Protein AF-Q4TFQ4-F1 (afdb_monomer_lite)

pLDDT: mean 85.26, std 13.39, range [42.84, 98.06]

Structure (mmCIF, N/CA/C/O backbone):
data_AF-Q4TFQ4-F1
#
_entry.id   AF-Q4TFQ4-F1
#
loop_
_atom_site.group_PDB
_atom_site.id
_atom_site.type_symbol
_atom_site.label_atom_id
_atom_site.label_alt_id
_atom_site.label_comp_id
_atom_site.label_asym_id
_atom_site.label_entity_id
_atom_site.label_seq_id
_atom_site.pdbx_PDB_ins_code
_atom_site.Cartn_x
_atom_site.Cartn_y
_atom_site.Cartn_z
_atom_site.occupancy
_atom_site.B_iso_or_equiv
_atom_site.auth_seq_id
_atom_site.auth_comp_id
_atom_site.auth_asym_id
_atom_site.auth_atom_id
_atom_site.pdbx_PDB_model_num
ATOM 1 N N . THR A 1 1 ? 38.001 -3.177 -52.740 1.00 42.84 1 THR A N 1
ATOM 2 C CA . THR A 1 1 ? 38.555 -3.239 -51.373 1.00 42.84 1 THR A CA 1
ATOM 3 C C . THR A 1 1 ? 37.463 -3.771 -50.465 1.00 42.84 1 THR A C 1
ATOM 5 O O . THR A 1 1 ? 36.527 -3.051 -50.155 1.00 42.84 1 THR A O 1
ATOM 8 N N . GLY A 1 2 ? 37.478 -5.079 -50.190 1.00 48.56 2 GLY A N 1
ATOM 9 C CA . GLY A 1 2 ? 36.421 -5.737 -49.416 1.00 48.56 2 GLY A CA 1
ATOM 10 C C . GLY A 1 2 ? 36.557 -5.408 -47.935 1.00 48.56 2 GLY A C 1
ATOM 11 O O . GLY A 1 2 ? 37.629 -5.604 -47.369 1.00 48.56 2 GLY A O 1
ATOM 12 N N . ALA A 1 3 ? 35.495 -4.886 -47.324 1.00 52.50 3 ALA A N 1
ATOM 13 C CA . ALA A 1 3 ? 35.413 -4.767 -45.877 1.00 52.50 3 ALA A CA 1
ATOM 14 C C . ALA A 1 3 ? 35.424 -6.182 -45.282 1.00 52.50 3 ALA A C 1
ATOM 16 O O . ALA A 1 3 ? 34.602 -7.016 -45.664 1.00 52.50 3 ALA A O 1
ATOM 17 N N . ALA A 1 4 ? 36.381 -6.471 -44.400 1.00 58.38 4 ALA A N 1
ATOM 18 C CA . ALA A 1 4 ? 36.391 -7.717 -43.649 1.00 58.38 4 ALA A CA 1
ATOM 19 C C . ALA A 1 4 ? 35.112 -7.770 -42.802 1.00 58.38 4 ALA A C 1
ATOM 21 O O . ALA A 1 4 ? 34.899 -6.921 -41.938 1.00 58.38 4 ALA A O 1
ATOM 22 N N . GLY A 1 5 ? 34.230 -8.722 -43.106 1.00 61.38 5 GLY A N 1
ATOM 23 C CA . GLY A 1 5 ? 33.028 -8.958 -42.319 1.00 61.38 5 GLY A CA 1
ATOM 24 C C . GLY A 1 5 ? 33.424 -9.509 -40.956 1.00 61.38 5 GLY A C 1
ATOM 25 O O . GLY A 1 5 ? 34.168 -10.483 -40.875 1.00 61.38 5 GLY A O 1
ATOM 26 N N . TYR A 1 6 ? 32.950 -8.880 -39.888 1.00 73.12 6 TYR A N 1
ATOM 27 C CA . TYR A 1 6 ? 33.099 -9.425 -38.546 1.00 73.12 6 TYR A CA 1
ATOM 28 C C . TYR A 1 6 ? 32.304 -10.733 -38.447 1.00 73.12 6 TYR A C 1
ATOM 30 O O . TYR A 1 6 ? 31.122 -10.767 -38.788 1.00 73.12 6 TYR A O 1
ATOM 38 N N . GLN A 1 7 ? 32.952 -11.808 -37.994 1.00 80.06 7 GLN A N 1
ATOM 39 C CA . GLN A 1 7 ? 32.293 -13.080 -37.705 1.00 80.06 7 GLN A CA 1
ATOM 40 C C . GLN A 1 7 ? 31.932 -13.120 -36.218 1.00 80.06 7 GLN A C 1
ATOM 42 O O . GLN A 1 7 ? 32.798 -12.950 -35.362 1.00 80.06 7 GLN A O 1
ATOM 47 N N . GLN A 1 8 ? 30.654 -13.333 -35.909 1.00 74.12 8 GLN A N 1
ATOM 48 C CA . GLN A 1 8 ? 30.187 -13.514 -34.536 1.00 74.12 8 GLN A CA 1
ATOM 49 C C . GLN A 1 8 ? 30.666 -14.874 -34.008 1.00 74.12 8 GLN A C 1
ATOM 51 O O . GLN A 1 8 ? 30.394 -15.905 -34.623 1.00 74.12 8 GLN A O 1
ATOM 56 N N . VAL A 1 9 ? 31.395 -14.869 -32.888 1.00 76.00 9 VAL A N 1
ATOM 57 C CA . VAL A 1 9 ? 31.986 -16.080 -32.280 1.00 76.00 9 VAL A CA 1
ATOM 58 C C . VAL A 1 9 ? 31.233 -16.511 -31.017 1.00 76.00 9 VAL A C 1
ATOM 60 O O . VAL A 1 9 ? 31.126 -17.703 -30.749 1.00 76.00 9 VAL A O 1
ATOM 63 N N . LEU A 1 10 ? 30.673 -15.560 -30.263 1.00 79.50 10 LEU A N 1
ATOM 64 C CA . LEU A 1 10 ? 29.920 -15.811 -29.035 1.00 79.50 10 LEU A CA 1
ATOM 65 C C . LEU A 1 10 ? 28.850 -14.728 -28.849 1.00 79.50 10 LEU A C 1
ATOM 67 O O . LEU A 1 10 ? 29.107 -13.555 -29.117 1.00 79.50 10 LEU A O 1
ATOM 71 N N . GLN A 1 11 ? 27.670 -15.126 -28.377 1.00 80.31 11 GLN A N 1
ATOM 72 C CA . GLN A 1 11 ? 26.651 -14.227 -27.840 1.00 80.31 11 GLN A CA 1
ATOM 73 C C . GLN A 1 11 ? 26.394 -14.626 -26.391 1.00 80.31 11 GLN A C 1
ATOM 75 O O . GLN A 1 11 ? 26.260 -15.813 -26.095 1.00 80.31 11 GLN A O 1
ATOM 80 N N . VAL A 1 12 ? 26.364 -13.635 -25.507 1.00 81.81 12 VAL A N 1
ATOM 81 C CA . VAL A 1 12 ? 26.070 -13.814 -24.088 1.00 81.81 12 VAL A CA 1
ATOM 82 C C . VAL A 1 12 ? 24.862 -12.950 -23.777 1.00 81.81 12 VAL A C 1
ATOM 84 O O . VAL A 1 12 ? 24.931 -11.730 -23.919 1.00 81.81 12 VAL A O 1
ATOM 87 N N . ASP A 1 13 ? 23.776 -13.587 -23.359 1.00 74.25 13 ASP A N 1
ATOM 88 C CA . ASP A 1 13 ? 22.607 -12.885 -22.849 1.00 74.25 13 ASP A CA 1
ATOM 89 C C . ASP A 1 13 ? 22.775 -12.736 -21.333 1.00 74.25 13 ASP A C 1
ATOM 91 O O . ASP A 1 13 ? 23.029 -13.706 -20.615 1.00 74.25 13 ASP A O 1
ATOM 95 N N . LEU A 1 14 ? 22.718 -11.494 -20.857 1.00 70.94 14 LEU A N 1
ATOM 96 C CA . LEU A 1 14 ? 22.935 -11.143 -19.458 1.00 70.94 14 LEU A CA 1
ATOM 97 C C . LEU A 1 14 ? 21.587 -10.785 -18.830 1.00 70.94 14 LEU A C 1
ATOM 99 O O . LEU A 1 14 ? 20.965 -9.798 -19.219 1.00 70.94 14 LEU A O 1
ATOM 103 N N . GLU A 1 15 ? 21.153 -11.563 -17.842 1.00 60.44 15 GLU A N 1
ATOM 104 C CA . GLU A 1 15 ? 19.988 -11.251 -17.010 1.00 60.44 15 GLU A CA 1
ATOM 105 C C . GLU A 1 15 ? 20.456 -10.740 -15.645 1.00 60.44 15 GLU A C 1
ATOM 107 O O . GLU A 1 15 ? 21.363 -11.309 -15.033 1.00 60.44 15 GLU A O 1
ATOM 112 N N . MET A 1 16 ? 19.854 -9.652 -15.158 1.00 62.56 16 MET A N 1
ATOM 113 C CA . MET A 1 16 ? 20.226 -9.057 -13.875 1.00 62.56 16 MET A CA 1
ATOM 114 C C . MET A 1 16 ? 19.136 -9.295 -12.830 1.00 62.56 16 MET A C 1
ATOM 116 O O . MET A 1 16 ? 18.002 -8.857 -12.995 1.00 62.56 16 MET A O 1
ATOM 120 N N . ASN A 1 17 ? 19.505 -9.950 -11.727 1.00 49.25 17 ASN A N 1
ATOM 121 C CA . ASN A 1 17 ? 18.576 -10.369 -10.671 1.00 49.25 17 ASN A CA 1
ATOM 122 C C . ASN A 1 17 ? 18.377 -9.349 -9.535 1.00 49.25 17 ASN A C 1
ATOM 124 O O . ASN A 1 17 ? 17.774 -9.683 -8.518 1.00 49.25 17 ASN A O 1
ATOM 128 N N . ALA A 1 18 ? 18.871 -8.116 -9.664 1.00 47.38 18 ALA A N 1
ATOM 129 C CA . ALA A 1 18 ? 18.688 -7.104 -8.628 1.00 47.38 18 ALA A CA 1
ATOM 130 C C . ALA A 1 18 ? 18.671 -5.690 -9.206 1.00 47.38 18 ALA A C 1
ATOM 132 O O . ALA A 1 18 ? 19.589 -5.277 -9.916 1.00 47.38 18 ALA A O 1
ATOM 133 N N . LEU A 1 19 ? 17.640 -4.932 -8.834 1.00 51.56 19 LEU A N 1
ATOM 134 C CA . LEU A 1 19 ? 17.608 -3.479 -8.941 1.00 51.56 19 LEU A CA 1
ATOM 135 C C . LEU A 1 19 ? 18.599 -2.916 -7.917 1.00 51.56 19 LEU A C 1
ATOM 137 O O . LEU A 1 19 ? 18.236 -2.570 -6.795 1.00 51.56 19 LEU A O 1
ATOM 141 N N . LEU A 1 20 ? 19.883 -2.895 -8.273 1.00 44.75 20 LEU A N 1
ATOM 142 C CA . LEU A 1 20 ? 20.869 -2.151 -7.501 1.00 44.75 20 LEU A CA 1
ATOM 143 C C . LEU A 1 20 ? 20.511 -0.660 -7.557 1.00 44.75 20 LEU A C 1
ATOM 145 O O . LEU A 1 20 ? 19.858 -0.207 -8.498 1.00 44.75 20 LEU A O 1
ATOM 149 N N . GLY A 1 21 ? 20.910 0.080 -6.518 1.00 52.06 21 GLY A N 1
ATOM 150 C CA . GLY A 1 21 ? 20.713 1.526 -6.391 1.00 52.06 21 GLY A CA 1
ATOM 151 C C . GLY A 1 21 ? 21.302 2.340 -7.561 1.00 52.06 21 GLY A C 1
ATOM 152 O O . GLY A 1 21 ? 21.613 1.793 -8.610 1.00 52.06 21 GLY A O 1
ATOM 153 N N . PRO A 1 22 ? 21.498 3.661 -7.422 1.00 51.12 22 PRO A N 1
ATOM 154 C CA . PRO A 1 22 ? 21.666 4.606 -8.541 1.00 51.12 22 PRO A CA 1
ATOM 155 C C . PRO A 1 22 ? 22.952 4.463 -9.396 1.00 51.12 22 PRO A C 1
ATOM 157 O O . PRO A 1 22 ? 23.347 5.415 -10.066 1.00 51.12 22 PRO A O 1
ATOM 160 N N . GLN A 1 23 ? 23.634 3.316 -9.393 1.00 51.78 23 GLN A N 1
ATOM 161 C CA . GLN A 1 23 ? 24.786 3.026 -10.241 1.00 51.78 23 GLN A CA 1
ATOM 162 C C . GLN A 1 23 ? 24.359 2.305 -11.528 1.00 51.78 23 GLN A C 1
ATOM 164 O O . GLN A 1 23 ? 24.192 1.091 -11.588 1.00 51.78 23 GLN A O 1
ATOM 169 N N . TRP A 1 24 ? 24.224 3.107 -12.584 1.00 59.91 24 TRP A N 1
ATOM 170 C CA . TRP A 1 24 ? 23.772 2.753 -13.934 1.00 59.91 24 TRP A CA 1
ATOM 171 C C . TRP A 1 24 ? 24.854 2.089 -14.816 1.00 59.91 24 TRP A C 1
ATOM 173 O O . TRP A 1 24 ? 24.839 2.226 -16.042 1.00 59.91 24 TRP A O 1
ATOM 183 N N . SER A 1 25 ? 25.827 1.397 -14.217 1.00 67.62 25 SER A N 1
ATOM 184 C CA . SER A 1 25 ? 26.882 0.688 -14.953 1.00 67.62 25 SER A CA 1
ATOM 185 C C . SER A 1 25 ? 27.494 -0.448 -14.141 1.00 67.62 25 SER A C 1
ATOM 187 O O . SER A 1 25 ? 27.716 -0.285 -12.943 1.00 67.62 25 SER A O 1
ATOM 189 N N . GLN A 1 26 ? 27.816 -1.558 -14.802 1.00 75.00 26 GLN A N 1
ATOM 190 C CA . GLN A 1 26 ? 28.538 -2.689 -14.219 1.00 75.00 26 GLN A CA 1
ATOM 191 C C . GLN A 1 26 ? 29.817 -2.947 -15.015 1.00 75.00 26 GLN A C 1
ATOM 193 O O . GLN A 1 26 ? 29.794 -2.966 -16.247 1.00 75.00 26 GLN A O 1
ATOM 198 N N . GLU A 1 27 ? 30.935 -3.136 -14.321 1.00 84.44 27 GLU A N 1
ATOM 199 C CA . GLU A 1 27 ? 32.179 -3.578 -14.950 1.00 84.44 27 GLU A CA 1
ATOM 200 C C . GLU A 1 27 ? 32.161 -5.098 -15.072 1.00 84.44 27 GLU A C 1
ATOM 202 O O . GLU A 1 27 ? 32.005 -5.811 -14.082 1.00 84.44 27 GLU A O 1
ATOM 207 N N . VAL A 1 28 ? 32.310 -5.593 -16.299 1.00 85.94 28 VAL A N 1
ATOM 208 C CA . VAL A 1 28 ? 32.423 -7.025 -16.574 1.00 85.94 28 VAL A CA 1
ATOM 209 C C . VAL A 1 28 ? 33.787 -7.296 -17.178 1.00 85.94 28 VAL A C 1
ATOM 211 O O . VAL A 1 28 ? 34.177 -6.667 -18.163 1.00 85.94 28 VAL A O 1
ATOM 214 N N . THR A 1 29 ? 34.511 -8.230 -16.570 1.00 90.50 29 THR A N 1
ATOM 215 C CA . THR A 1 29 ? 35.834 -8.658 -17.021 1.00 90.50 29 THR A CA 1
ATOM 216 C C . THR A 1 29 ? 35.713 -9.950 -17.813 1.00 90.50 29 THR A C 1
ATOM 218 O O . THR A 1 29 ? 35.107 -10.918 -17.357 1.00 90.50 29 THR A O 1
ATOM 221 N N . TRP A 1 30 ? 36.305 -9.959 -19.001 1.00 87.12 30 TRP A N 1
ATOM 222 C CA . TRP A 1 30 ? 36.271 -11.079 -19.931 1.00 87.12 30 TRP A CA 1
ATOM 223 C C . TRP A 1 30 ? 37.663 -11.664 -20.109 1.00 87.12 30 TRP A C 1
ATOM 225 O O . TRP A 1 30 ? 38.648 -10.932 -20.214 1.00 87.12 30 TRP A O 1
ATOM 235 N N . GLN A 1 31 ? 37.730 -12.986 -20.217 1.00 88.88 31 GLN A N 1
ATOM 236 C CA . GLN A 1 31 ? 38.951 -13.719 -20.515 1.00 88.88 31 GLN A CA 1
ATOM 237 C C . GLN A 1 31 ? 38.620 -14.867 -21.464 1.00 88.88 31 GLN A C 1
ATOM 239 O O . GLN A 1 31 ? 37.594 -15.528 -21.307 1.00 88.88 31 GLN A O 1
ATOM 244 N N . LEU A 1 32 ? 39.474 -15.087 -22.462 1.00 85.62 32 LEU A N 1
ATOM 245 C CA . LEU A 1 32 ? 39.270 -16.105 -23.480 1.00 85.62 32 LEU A CA 1
ATOM 246 C C . LEU A 1 32 ? 40.386 -17.147 -23.418 1.00 85.62 32 LEU A C 1
ATOM 248 O O . LEU A 1 32 ? 41.574 -16.817 -23.390 1.00 85.62 32 LEU A O 1
ATOM 252 N N . GLU A 1 33 ? 39.989 -18.415 -23.432 1.00 84.56 33 GLU A N 1
ATOM 253 C CA . GLU A 1 33 ? 40.893 -19.560 -23.448 1.00 84.56 33 GLU A CA 1
ATOM 254 C C . GLU A 1 33 ? 40.622 -20.405 -24.695 1.00 84.56 33 GLU A C 1
ATOM 256 O O . GLU A 1 33 ? 39.482 -20.768 -24.987 1.00 84.56 33 GLU A O 1
ATOM 261 N N . TYR A 1 34 ? 41.682 -20.713 -25.443 1.00 79.94 34 TYR A N 1
ATOM 262 C CA . TYR A 1 34 ? 41.616 -21.569 -26.622 1.00 79.94 34 TYR A CA 1
ATOM 263 C C . TYR A 1 34 ? 42.345 -22.889 -26.345 1.00 79.94 34 TYR A C 1
ATOM 265 O O . TYR A 1 34 ? 43.437 -22.853 -25.779 1.00 79.94 34 TYR A O 1
ATOM 273 N N . PRO A 1 35 ? 41.841 -24.043 -26.828 1.00 78.06 35 PRO A N 1
ATOM 274 C CA . PRO A 1 35 ? 42.423 -25.363 -26.541 1.00 78.06 35 PRO A CA 1
ATOM 275 C C . PRO A 1 35 ? 43.905 -25.532 -26.919 1.00 78.06 35 PRO A C 1
ATOM 277 O O . PRO A 1 35 ? 44.560 -26.464 -26.461 1.00 78.06 35 PRO A O 1
ATOM 280 N N . SER A 1 36 ? 44.430 -24.666 -27.789 1.00 73.94 36 SER A N 1
ATOM 281 C CA . SER A 1 36 ? 45.783 -24.741 -28.346 1.00 73.94 36 SER A CA 1
ATOM 282 C C . SER A 1 36 ? 46.606 -23.454 -28.179 1.00 73.94 36 SER A C 1
ATOM 284 O O . SER A 1 36 ? 47.633 -23.311 -28.841 1.00 73.94 36 SER A O 1
ATOM 286 N N . GLN A 1 37 ? 46.171 -22.497 -27.348 1.00 69.06 37 GLN A N 1
ATOM 287 C CA . GLN A 1 37 ? 46.827 -21.190 -27.185 1.00 69.06 37 GLN A CA 1
ATOM 288 C C . GLN A 1 37 ? 46.844 -20.711 -25.727 1.00 69.06 37 GLN A C 1
ATOM 290 O O . GLN A 1 37 ? 46.035 -21.128 -24.907 1.00 69.06 37 GLN A O 1
ATOM 295 N N . THR A 1 38 ? 47.787 -19.817 -25.413 1.00 73.19 38 THR A N 1
ATOM 296 C CA . THR A 1 38 ? 47.890 -19.147 -24.109 1.00 73.19 38 THR A CA 1
ATOM 297 C C . THR A 1 38 ? 46.685 -18.245 -23.856 1.00 73.19 38 THR A C 1
ATOM 299 O O . THR A 1 38 ? 46.250 -17.538 -24.765 1.00 73.19 38 THR A O 1
ATOM 302 N N . VAL A 1 39 ? 46.199 -18.246 -22.613 1.00 80.00 39 VAL A N 1
ATOM 303 C CA . VAL A 1 39 ? 45.063 -17.441 -22.140 1.00 80.00 39 VAL A CA 1
ATOM 304 C C . VAL A 1 39 ? 45.238 -15.962 -22.504 1.00 80.00 39 VAL A C 1
ATOM 306 O O . VAL A 1 39 ? 46.327 -15.403 -22.341 1.00 80.00 39 VAL A O 1
ATOM 309 N N . THR A 1 40 ? 44.181 -15.327 -23.017 1.00 83.50 40 THR A N 1
ATOM 310 C CA . THR A 1 40 ? 44.223 -13.900 -23.366 1.00 83.50 40 THR A CA 1
ATOM 311 C C . THR A 1 40 ? 44.294 -13.026 -22.109 1.00 83.50 40 THR A C 1
ATOM 313 O O . THR A 1 40 ? 43.820 -13.440 -21.046 1.00 83.50 40 THR A O 1
ATOM 316 N N . PRO A 1 41 ? 44.842 -11.799 -22.199 1.00 86.69 41 PRO A N 1
ATOM 317 C CA . PRO A 1 41 ? 44.716 -10.838 -21.109 1.00 86.69 41 PRO A CA 1
ATOM 318 C C . PRO A 1 41 ? 43.241 -10.559 -20.805 1.00 86.69 41 PRO A C 1
ATOM 320 O O . PRO A 1 41 ? 42.394 -10.607 -21.702 1.00 86.69 41 PRO A O 1
ATOM 323 N N . GLU A 1 42 ? 42.957 -10.270 -19.539 1.00 89.69 42 GLU A N 1
ATOM 324 C CA . GLU A 1 42 ? 41.637 -9.831 -19.103 1.00 89.69 42 GLU A CA 1
ATOM 325 C C . GLU A 1 42 ? 41.281 -8.493 -19.755 1.00 89.69 42 GLU A C 1
ATOM 327 O O . GLU A 1 42 ? 42.083 -7.555 -19.777 1.00 89.69 42 GLU A O 1
ATOM 332 N N . VAL A 1 43 ? 40.069 -8.411 -20.297 1.00 90.12 43 VAL A N 1
ATOM 333 C CA . VAL A 1 43 ? 39.524 -7.188 -20.884 1.00 90.12 43 VAL A CA 1
ATOM 334 C C . VAL A 1 43 ? 38.299 -6.783 -20.087 1.00 90.12 43 VAL A C 1
ATOM 336 O O . VAL A 1 43 ? 37.311 -7.512 -20.044 1.00 90.12 43 VAL A O 1
ATOM 339 N N . THR A 1 44 ? 38.347 -5.605 -19.476 1.00 90.06 44 THR A N 1
ATOM 340 C CA . THR A 1 44 ? 37.203 -5.036 -18.763 1.00 90.06 44 THR A CA 1
ATOM 341 C C . THR A 1 44 ? 36.350 -4.220 -19.723 1.00 90.06 44 THR A C 1
ATOM 343 O O . THR A 1 44 ? 36.843 -3.321 -20.406 1.00 90.06 44 THR A O 1
ATOM 346 N N . THR A 1 45 ? 35.056 -4.514 -19.767 1.00 87.25 45 THR A N 1
ATOM 347 C CA . THR A 1 45 ? 34.065 -3.704 -20.476 1.00 87.25 45 THR A CA 1
ATOM 348 C C . THR A 1 45 ? 33.099 -3.094 -19.482 1.00 87.25 45 THR A C 1
ATOM 350 O O . THR A 1 45 ? 32.593 -3.786 -18.595 1.00 87.25 45 THR A O 1
ATOM 353 N N . LEU A 1 46 ? 32.785 -1.819 -19.679 1.00 82.75 46 LEU A N 1
ATOM 354 C CA . LEU A 1 46 ? 31.734 -1.152 -18.932 1.00 82.75 46 LEU A CA 1
ATOM 355 C C . LEU A 1 46 ? 30.387 -1.425 -19.609 1.00 82.75 46 LEU A C 1
ATOM 357 O O . LEU A 1 46 ? 30.153 -0.993 -20.739 1.00 82.75 46 LEU A O 1
ATOM 361 N N . ILE A 1 47 ? 29.506 -2.147 -18.925 1.00 78.69 47 ILE A N 1
ATOM 362 C CA . ILE A 1 47 ? 28.135 -2.373 -19.372 1.00 78.69 47 ILE A CA 1
ATOM 363 C C . ILE A 1 47 ? 27.272 -1.257 -18.805 1.00 78.69 47 ILE A C 1
ATOM 365 O O . ILE A 1 47 ? 27.069 -1.161 -17.594 1.00 78.69 47 ILE A O 1
ATOM 369 N N . HIS A 1 48 ? 26.762 -0.406 -19.689 1.00 66.06 48 HIS A N 1
ATOM 370 C CA . HIS A 1 48 ? 25.789 0.613 -19.325 1.00 66.06 48 HIS A CA 1
ATOM 371 C C . HIS A 1 48 ? 24.398 -0.001 -19.262 1.00 66.06 48 HIS A C 1
ATOM 373 O O . HIS A 1 48 ? 23.932 -0.618 -20.220 1.00 66.06 48 HIS A O 1
ATOM 379 N N . LEU A 1 49 ? 23.728 0.196 -18.133 1.00 65.94 49 LEU A N 1
ATOM 380 C CA . LEU A 1 49 ? 22.349 -0.229 -17.968 1.00 65.94 49 LEU A CA 1
ATOM 381 C C . LEU A 1 49 ? 21.443 0.869 -18.518 1.00 65.94 49 LEU A C 1
ATOM 383 O O . LEU A 1 49 ? 21.483 2.012 -18.059 1.00 65.94 49 LEU A O 1
ATOM 387 N N . ALA A 1 50 ? 20.625 0.527 -19.509 1.00 57.16 50 ALA A N 1
ATOM 388 C CA . ALA A 1 50 ? 19.566 1.414 -19.955 1.00 57.16 50 ALA A CA 1
ATOM 389 C C . ALA A 1 50 ? 18.443 1.416 -18.913 1.00 57.16 50 ALA A C 1
ATOM 391 O O . ALA A 1 50 ? 18.014 0.365 -18.434 1.00 57.16 50 ALA A O 1
ATOM 392 N N . GLN A 1 51 ? 17.949 2.604 -18.579 1.00 56.12 51 GLN A N 1
ATOM 393 C CA . GLN A 1 51 ? 16.756 2.743 -17.762 1.00 56.12 51 GLN A CA 1
ATOM 394 C C . GLN A 1 51 ? 15.592 2.060 -18.482 1.00 56.12 51 GLN A C 1
ATOM 396 O O . GLN A 1 51 ? 15.292 2.401 -19.631 1.00 56.12 51 GLN A O 1
ATOM 401 N N . GLN A 1 52 ? 14.962 1.074 -17.831 1.00 62.78 52 GLN A N 1
ATOM 402 C CA . GLN A 1 52 ? 13.747 0.481 -18.376 1.00 62.78 52 GLN A CA 1
ATOM 403 C C . GLN A 1 52 ? 12.754 1.613 -18.631 1.00 62.78 52 GLN A C 1
ATOM 405 O O . GLN A 1 52 ? 12.521 2.450 -17.756 1.00 62.78 52 GLN A O 1
ATOM 410 N N . HIS A 1 53 ? 12.203 1.671 -19.843 1.00 69.81 53 HIS A N 1
ATOM 411 C CA . HIS A 1 53 ? 11.091 2.569 -20.118 1.00 69.81 53 HIS A CA 1
ATOM 412 C C . HIS A 1 53 ? 9.900 2.063 -19.308 1.00 69.81 53 HIS A C 1
ATOM 414 O O . HIS A 1 53 ? 9.209 1.136 -19.721 1.00 69.81 53 HIS A O 1
ATOM 420 N N . LEU A 1 54 ? 9.697 2.630 -18.121 1.00 80.50 54 LEU A N 1
ATOM 421 C CA . LEU A 1 54 ? 8.570 2.289 -17.267 1.00 80.50 54 LEU A CA 1
ATOM 422 C C . LEU A 1 54 ? 7.335 3.024 -17.789 1.00 80.50 54 LEU A C 1
ATOM 424 O O . LEU A 1 54 ? 7.345 4.251 -17.925 1.00 80.50 54 LEU A O 1
ATOM 428 N N . GLY A 1 55 ? 6.277 2.267 -18.068 1.00 85.94 55 GLY A N 1
ATOM 429 C CA . GLY A 1 55 ? 4.966 2.793 -18.438 1.00 85.94 55 GLY A CA 1
ATOM 430 C C . GLY A 1 55 ? 4.160 3.265 -17.226 1.00 85.94 55 GLY A C 1
ATOM 431 O O . GLY A 1 55 ? 3.389 4.216 -17.336 1.00 85.94 55 GLY A O 1
ATOM 432 N N . GLY A 1 56 ? 4.353 2.644 -16.059 1.00 91.75 56 GLY A N 1
ATOM 433 C CA . GLY A 1 56 ? 3.662 3.028 -14.829 1.00 91.75 56 GLY A CA 1
ATOM 434 C C . GLY A 1 56 ? 3.977 2.119 -13.644 1.00 91.75 56 GLY A C 1
ATOM 435 O O . GLY A 1 56 ? 4.588 1.063 -13.802 1.00 91.75 56 GLY A O 1
ATOM 436 N N . ILE A 1 57 ? 3.532 2.531 -12.456 1.00 95.25 57 ILE A N 1
ATOM 437 C CA . ILE A 1 57 ? 3.496 1.675 -11.265 1.00 95.25 57 ILE A CA 1
ATOM 438 C C . ILE A 1 57 ? 2.067 1.580 -10.737 1.00 95.25 57 ILE A C 1
ATOM 440 O O . ILE A 1 57 ? 1.276 2.514 -10.883 1.00 95.25 57 ILE A O 1
ATOM 444 N N . VAL A 1 58 ? 1.743 0.455 -10.110 1.00 96.75 58 VAL A N 1
ATOM 445 C CA . VAL A 1 58 ? 0.436 0.196 -9.504 1.00 96.75 58 VAL A CA 1
ATOM 446 C C . VAL A 1 58 ? 0.648 -0.376 -8.108 1.00 96.75 58 VAL A C 1
ATOM 448 O O . VAL A 1 58 ? 1.359 -1.364 -7.941 1.00 96.75 58 VAL A O 1
ATOM 451 N N . ALA A 1 59 ? 0.019 0.243 -7.109 1.00 97.31 59 ALA A N 1
ATOM 452 C CA . ALA A 1 59 ? -0.049 -0.281 -5.750 1.00 97.31 59 ALA A CA 1
ATOM 453 C C . ALA A 1 59 ? -1.357 -1.065 -5.573 1.00 97.31 59 ALA A C 1
ATOM 455 O O . ALA A 1 59 ? -2.444 -0.540 -5.819 1.00 97.31 59 ALA A O 1
ATOM 456 N N . LEU A 1 60 ? -1.240 -2.322 -5.163 1.00 96.69 60 LEU A N 1
ATOM 457 C CA . LEU A 1 60 ? -2.328 -3.281 -5.015 1.00 96.69 60 LEU A CA 1
ATOM 458 C C . LEU A 1 60 ? -2.454 -3.680 -3.548 1.00 96.69 60 LEU A C 1
ATOM 460 O O . LEU A 1 60 ? -1.452 -3.957 -2.898 1.00 96.69 60 LEU A O 1
ATOM 464 N N . ALA A 1 61 ? -3.679 -3.759 -3.046 1.00 96.25 61 ALA A N 1
ATOM 465 C CA . ALA A 1 61 ? -3.988 -4.336 -1.743 1.00 96.25 61 ALA A CA 1
ATOM 466 C C . ALA A 1 61 ? -5.072 -5.398 -1.921 1.00 96.25 61 ALA A C 1
ATOM 468 O O . ALA A 1 61 ? -5.941 -5.242 -2.780 1.00 96.25 61 ALA A O 1
ATOM 469 N N . MET A 1 62 ? -5.013 -6.466 -1.122 1.00 91.00 62 MET A N 1
ATOM 470 C CA . MET A 1 62 ? -6.050 -7.508 -1.144 1.00 91.00 62 MET A CA 1
ATOM 471 C C . MET A 1 62 ? -7.394 -6.960 -0.663 1.00 91.00 62 MET A C 1
ATOM 473 O O . MET A 1 62 ? -8.425 -7.247 -1.264 1.00 91.00 62 MET A O 1
ATOM 477 N N . ASP A 1 63 ? -7.349 -6.109 0.362 1.00 94.75 63 ASP A N 1
ATOM 478 C CA . ASP A 1 63 ? -8.505 -5.431 0.929 1.00 94.75 63 ASP A CA 1
ATOM 479 C C . ASP A 1 63 ? -8.249 -3.923 0.983 1.00 94.75 63 ASP A C 1
ATOM 481 O O . ASP A 1 63 ? -7.163 -3.458 1.331 1.00 94.75 63 ASP A O 1
ATOM 485 N N . THR A 1 64 ? -9.263 -3.129 0.656 1.00 95.69 64 THR A N 1
ATOM 486 C CA . THR A 1 64 ? -9.199 -1.661 0.761 1.00 95.69 64 THR A CA 1
ATOM 487 C C . THR A 1 64 ? -9.994 -1.135 1.948 1.00 95.69 64 THR A C 1
ATOM 489 O O . THR A 1 64 ? -10.220 0.069 2.043 1.00 95.69 64 THR A O 1
ATOM 492 N N . GLU A 1 65 ? -10.439 -2.010 2.846 1.00 96.19 65 GLU A N 1
ATOM 493 C CA . GLU A 1 65 ? -11.150 -1.645 4.067 1.00 96.19 65 GLU A CA 1
ATOM 494 C C . GLU A 1 65 ? -10.432 -2.214 5.284 1.00 96.19 65 GLU A C 1
ATOM 496 O O . GLU A 1 65 ? -10.095 -3.394 5.327 1.00 96.19 65 GLU A O 1
ATOM 501 N N . LEU A 1 66 ? -10.199 -1.367 6.284 1.00 95.56 66 LEU A N 1
ATOM 502 C CA . LEU A 1 66 ? -9.419 -1.721 7.458 1.00 95.56 66 LEU A CA 1
ATOM 503 C C . LEU A 1 66 ? -10.125 -1.219 8.720 1.00 95.56 66 LEU A C 1
ATOM 505 O O . LEU A 1 66 ? -10.388 -0.028 8.882 1.00 95.56 66 LEU A O 1
ATOM 509 N N . LEU A 1 67 ? -10.466 -2.144 9.616 1.00 95.19 67 LEU A N 1
ATOM 510 C CA . LEU A 1 67 ? -11.137 -1.845 10.880 1.00 95.19 67 LEU A CA 1
ATOM 511 C C . LEU A 1 67 ? -10.118 -1.796 12.021 1.00 95.19 67 LEU A C 1
ATOM 513 O O . LEU A 1 67 ? -9.485 -2.799 12.342 1.00 95.19 67 LEU A O 1
ATOM 517 N N . ASN A 1 68 ? -9.997 -0.645 12.681 1.00 95.06 68 ASN A N 1
ATOM 518 C CA . ASN A 1 68 ? -9.101 -0.469 13.817 1.00 95.06 68 ASN A CA 1
ATOM 519 C C . ASN A 1 68 ? -9.697 -1.056 15.105 1.00 95.06 68 ASN A C 1
ATOM 521 O O . ASN A 1 68 ? -10.276 -0.353 15.934 1.00 95.06 68 ASN A O 1
ATOM 525 N N . THR A 1 69 ? -9.537 -2.367 15.286 1.00 93.56 69 THR A N 1
ATOM 526 C CA . THR A 1 69 ? -9.840 -3.060 16.549 1.00 93.56 69 THR A CA 1
ATOM 527 C C . THR A 1 69 ? -8.697 -2.984 17.562 1.00 93.56 69 THR A C 1
ATOM 529 O O . THR A 1 69 ? -8.863 -3.422 18.704 1.00 93.56 69 THR A O 1
ATOM 532 N N . ALA A 1 70 ? -7.536 -2.445 17.179 1.00 94.88 70 ALA A N 1
ATOM 533 C CA . ALA A 1 70 ? -6.342 -2.400 18.018 1.00 94.88 70 ALA A CA 1
ATOM 534 C C . ALA A 1 70 ? -6.546 -1.525 19.263 1.00 94.88 70 ALA A C 1
ATOM 536 O O . ALA A 1 70 ? -6.096 -1.887 20.344 1.00 94.88 70 ALA A O 1
ATOM 537 N N . VAL A 1 71 ? -7.354 -0.467 19.151 1.00 90.56 71 VAL A N 1
ATOM 538 C CA . VAL A 1 71 ? -7.767 0.389 20.280 1.00 90.56 71 VAL A CA 1
ATOM 539 C C . VAL A 1 71 ? -8.431 -0.401 21.422 1.00 90.56 71 VAL A C 1
ATOM 541 O O . VAL A 1 71 ? -8.335 -0.022 22.585 1.00 90.56 71 VAL A O 1
ATOM 544 N N . LEU A 1 72 ? -9.120 -1.502 21.103 1.00 91.19 72 LEU A N 1
ATOM 545 C CA . LEU A 1 72 ? -9.863 -2.315 22.075 1.00 91.19 72 LEU A CA 1
ATOM 546 C C . LEU A 1 72 ? -9.111 -3.578 22.487 1.00 91.19 72 LEU A C 1
ATOM 548 O O . LEU A 1 72 ? -9.270 -4.065 23.602 1.00 91.19 72 LEU A O 1
ATOM 552 N N . THR A 1 73 ? -8.338 -4.140 21.561 1.00 91.94 73 THR A N 1
ATOM 553 C CA . THR A 1 73 ? -7.707 -5.458 21.711 1.00 91.94 73 THR A CA 1
ATOM 554 C C . THR A 1 73 ? -6.212 -5.381 22.007 1.00 91.94 73 THR A C 1
ATOM 556 O O . THR A 1 73 ? -5.625 -6.384 22.406 1.00 91.94 73 THR A O 1
ATOM 559 N N . GLY A 1 74 ? -5.581 -4.226 21.776 1.00 94.06 74 GLY A N 1
ATOM 560 C CA . GLY A 1 74 ? -4.129 -4.050 21.816 1.00 94.06 74 GLY A CA 1
ATOM 561 C C . GLY A 1 74 ? -3.373 -4.781 20.700 1.00 94.06 74 GLY A C 1
ATOM 562 O O . GLY A 1 74 ? -2.153 -4.884 20.769 1.00 94.06 74 GLY A O 1
ATOM 563 N N . ARG A 1 75 ? -4.070 -5.335 19.696 1.00 96.56 75 ARG A N 1
ATOM 564 C CA . ARG A 1 75 ? -3.469 -6.078 18.578 1.00 96.56 75 ARG A CA 1
ATOM 565 C C . ARG A 1 75 ? -3.617 -5.298 17.281 1.00 96.56 75 ARG A C 1
ATOM 567 O O . ARG A 1 75 ? -4.736 -4.934 16.925 1.00 96.56 75 ARG A O 1
ATOM 574 N N . SER A 1 76 ? -2.509 -5.083 16.578 1.00 96.50 76 SER A N 1
ATOM 575 C CA . SER A 1 76 ? -2.513 -4.410 15.282 1.00 96.50 76 SER A CA 1
ATOM 576 C C . SER A 1 76 ? -3.278 -5.209 14.226 1.00 96.50 76 SER A C 1
ATOM 578 O O . SER A 1 76 ? -3.337 -6.440 14.260 1.00 96.50 76 SER A O 1
ATOM 580 N N . VAL A 1 77 ? -3.869 -4.483 13.280 1.00 96.62 77 VAL A N 1
ATOM 581 C CA . VAL A 1 77 ? -4.542 -5.040 12.103 1.00 96.62 77 VAL A CA 1
ATOM 582 C C . VAL A 1 77 ? -3.779 -4.566 10.879 1.00 96.62 77 VAL A C 1
ATOM 584 O O . VAL A 1 77 ? -3.553 -3.365 10.735 1.00 96.62 77 VAL A O 1
ATOM 587 N N . ALA A 1 78 ? -3.376 -5.497 10.017 1.00 96.62 78 ALA A N 1
ATOM 588 C CA . ALA A 1 78 ? -2.563 -5.215 8.841 1.00 96.62 78 ALA A CA 1
ATOM 589 C C . ALA A 1 78 ? -3.155 -5.858 7.583 1.00 96.62 78 ALA A C 1
ATOM 591 O O . ALA A 1 78 ? -3.733 -6.942 7.649 1.00 96.62 78 ALA A O 1
ATOM 592 N N . VAL A 1 79 ? -2.975 -5.191 6.445 1.00 96.88 79 VAL A N 1
ATOM 593 C CA . VAL A 1 79 ? -3.369 -5.660 5.116 1.00 96.88 79 VAL A CA 1
ATOM 594 C C . VAL A 1 79 ? -2.137 -5.659 4.207 1.00 96.88 79 VAL A C 1
ATOM 596 O O . VAL A 1 79 ? -1.475 -4.622 4.109 1.00 96.88 79 VAL A O 1
ATOM 599 N N . PRO A 1 80 ? -1.816 -6.779 3.534 1.00 97.00 80 PRO A N 1
ATOM 600 C CA . PRO A 1 80 ? -0.695 -6.844 2.605 1.00 97.00 80 PRO A CA 1
ATOM 601 C C . PRO A 1 80 ? -0.871 -5.908 1.408 1.00 97.00 80 PRO A C 1
ATOM 603 O O . PRO A 1 80 ? -1.963 -5.798 0.841 1.00 97.00 80 PRO A O 1
ATOM 606 N N . VAL A 1 81 ? 0.231 -5.289 0.996 1.00 97.00 81 VAL A N 1
ATOM 607 C CA . VAL A 1 81 ? 0.326 -4.419 -0.175 1.00 97.00 81 VAL A CA 1
ATOM 608 C C . VAL A 1 81 ? 1.425 -4.928 -1.096 1.00 97.00 81 VAL A C 1
ATOM 610 O O . VAL A 1 81 ? 2.451 -5.435 -0.655 1.00 97.00 81 VAL A O 1
ATOM 613 N N . LYS A 1 82 ? 1.194 -4.797 -2.399 1.00 96.94 82 LYS A N 1
ATOM 614 C CA . LYS A 1 82 ? 2.159 -5.134 -3.435 1.00 96.94 82 LYS A CA 1
ATOM 615 C C . LYS A 1 82 ? 2.283 -3.990 -4.427 1.00 96.94 82 LYS A C 1
ATOM 617 O O . LYS A 1 82 ? 1.271 -3.506 -4.931 1.00 96.94 82 LYS A O 1
ATOM 622 N N . VAL A 1 83 ? 3.505 -3.576 -4.734 1.00 96.38 83 VAL A N 1
ATOM 623 C CA . VAL A 1 83 ? 3.775 -2.547 -5.743 1.00 96.38 83 VAL A CA 1
ATOM 624 C C . VAL A 1 83 ? 4.399 -3.209 -6.957 1.00 96.38 83 VAL A C 1
ATOM 626 O O . VAL A 1 83 ? 5.440 -3.855 -6.861 1.00 96.38 83 VAL A O 1
ATOM 629 N N . VAL A 1 84 ? 3.760 -3.045 -8.110 1.00 95.69 84 VAL A N 1
ATOM 630 C CA . VAL A 1 84 ? 4.246 -3.590 -9.379 1.00 95.69 84 VAL A CA 1
ATOM 631 C C . VAL A 1 84 ? 4.549 -2.473 -10.362 1.00 95.69 84 VAL A C 1
ATOM 633 O O . VAL A 1 84 ? 3.813 -1.488 -10.448 1.00 95.69 84 VAL A O 1
ATOM 636 N N . ALA A 1 85 ? 5.632 -2.635 -11.111 1.00 91.88 85 ALA A N 1
ATOM 637 C CA . ALA A 1 85 ? 5.996 -1.775 -12.222 1.00 91.88 85 ALA A CA 1
ATOM 638 C C . ALA A 1 85 ? 5.630 -2.456 -13.541 1.00 91.88 85 ALA A C 1
ATOM 640 O O . ALA A 1 85 ? 5.819 -3.662 -13.695 1.00 91.88 85 ALA A O 1
ATOM 641 N N . VAL A 1 86 ? 5.108 -1.674 -14.483 1.00 91.12 86 VAL A N 1
ATOM 642 C CA . VAL A 1 86 ? 4.796 -2.118 -15.842 1.00 91.12 86 VAL A CA 1
ATOM 643 C C . VAL A 1 86 ? 5.739 -1.402 -16.796 1.00 91.12 86 VAL A C 1
ATOM 645 O O . VAL A 1 86 ? 5.729 -0.170 -16.870 1.00 91.12 86 VAL A O 1
ATOM 648 N N . ALA A 1 87 ? 6.566 -2.158 -17.507 1.00 85.75 87 ALA A N 1
ATOM 649 C CA . ALA A 1 87 ? 7.458 -1.643 -18.537 1.00 85.75 87 ALA A CA 1
ATOM 650 C C . ALA A 1 87 ? 6.708 -1.395 -19.860 1.00 85.75 87 ALA A C 1
ATOM 652 O O . ALA A 1 87 ? 5.593 -1.873 -20.072 1.00 85.75 87 ALA A O 1
ATOM 653 N N . ALA A 1 88 ? 7.299 -0.603 -20.756 1.00 83.12 88 ALA A N 1
ATOM 654 C CA . ALA A 1 88 ? 6.696 -0.219 -22.034 1.00 83.12 88 ALA A CA 1
ATOM 655 C C . ALA A 1 88 ? 6.501 -1.399 -23.004 1.00 83.12 88 ALA A C 1
ATOM 657 O O . ALA A 1 88 ? 5.658 -1.327 -23.895 1.00 83.12 88 ALA A O 1
ATOM 658 N N . ASP A 1 89 ? 7.255 -2.481 -22.820 1.00 79.06 89 ASP A N 1
ATOM 659 C CA . ASP A 1 89 ? 7.107 -3.759 -23.525 1.00 79.06 89 ASP A CA 1
ATOM 660 C C . ASP A 1 89 ? 6.020 -4.667 -22.912 1.00 79.06 89 ASP A C 1
ATOM 662 O O . ASP A 1 89 ? 5.738 -5.742 -23.439 1.00 79.06 89 ASP A O 1
ATOM 666 N N . GLY A 1 90 ? 5.385 -4.230 -21.820 1.00 83.00 90 GLY A N 1
ATOM 667 C CA . GLY A 1 90 ? 4.352 -4.968 -21.102 1.00 83.00 90 GLY A CA 1
ATOM 668 C C . GLY A 1 90 ? 4.881 -5.920 -20.028 1.00 83.00 90 GLY A C 1
ATOM 669 O O . GLY A 1 90 ? 4.069 -6.592 -19.388 1.00 83.00 90 GLY A O 1
ATOM 670 N N . ALA A 1 91 ? 6.196 -5.984 -19.791 1.00 85.25 91 ALA A N 1
ATOM 671 C CA . ALA A 1 91 ? 6.744 -6.774 -18.694 1.00 85.25 91 ALA A CA 1
ATOM 672 C C . ALA A 1 91 ? 6.292 -6.209 -17.335 1.00 85.25 91 ALA A C 1
ATOM 674 O O . ALA A 1 91 ? 6.230 -4.993 -17.135 1.00 85.25 91 ALA A O 1
ATOM 675 N N . VAL A 1 92 ? 5.976 -7.102 -16.393 1.00 89.06 92 VAL A N 1
ATOM 676 C CA . VAL A 1 92 ? 5.531 -6.742 -15.040 1.00 89.06 92 VAL A CA 1
ATOM 677 C C . VAL A 1 92 ? 6.557 -7.229 -14.028 1.00 89.06 92 VAL A C 1
ATOM 679 O O . VAL A 1 92 ? 6.875 -8.416 -13.995 1.00 89.06 92 VAL A O 1
ATOM 682 N N . ALA A 1 93 ? 7.040 -6.320 -13.184 1.00 89.00 93 ALA A N 1
ATOM 683 C CA . ALA A 1 93 ? 8.016 -6.610 -12.139 1.00 89.00 93 ALA A CA 1
ATOM 684 C C . ALA A 1 93 ? 7.493 -6.199 -10.759 1.00 89.00 93 ALA A C 1
ATOM 686 O O . ALA A 1 93 ? 6.810 -5.184 -10.614 1.00 89.00 93 ALA A O 1
ATOM 687 N N . ASP A 1 94 ? 7.827 -6.987 -9.739 1.00 90.50 94 ASP A N 1
ATOM 688 C CA . ASP A 1 94 ? 7.593 -6.639 -8.338 1.00 90.50 94 ASP A CA 1
ATOM 689 C C . ASP A 1 94 ? 8.672 -5.661 -7.871 1.00 90.50 94 ASP A C 1
ATOM 691 O O . ASP A 1 94 ? 9.863 -5.958 -7.957 1.00 90.50 94 ASP A O 1
ATOM 695 N N . VAL A 1 95 ? 8.251 -4.489 -7.403 1.00 92.81 95 VAL A N 1
ATOM 696 C CA . VAL A 1 95 ? 9.144 -3.416 -6.945 1.00 92.81 95 VAL A CA 1
ATOM 697 C C . VAL A 1 95 ? 8.850 -3.008 -5.503 1.00 92.81 95 V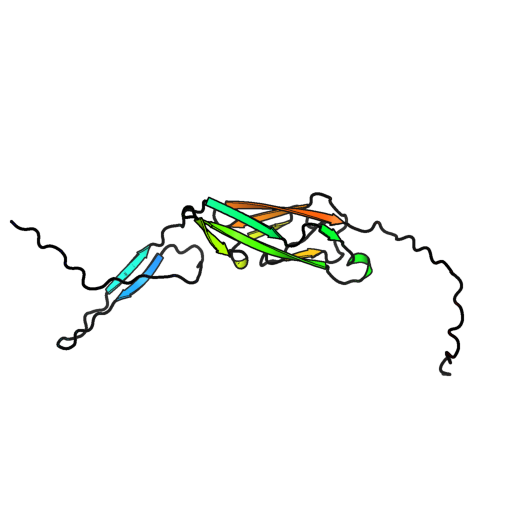AL A C 1
ATOM 699 O O . VAL A 1 95 ? 9.308 -1.958 -5.066 1.00 92.81 95 VAL A O 1
ATOM 702 N N . THR A 1 96 ? 8.096 -3.823 -4.758 1.00 93.06 96 THR A N 1
ATOM 703 C CA . THR A 1 96 ? 7.588 -3.491 -3.415 1.00 93.06 96 THR A CA 1
ATOM 704 C C . THR A 1 96 ? 8.701 -3.053 -2.461 1.00 93.06 96 THR A C 1
ATOM 706 O O . THR A 1 96 ? 8.646 -1.946 -1.938 1.00 93.06 96 THR A O 1
ATOM 709 N N . GLU A 1 97 ? 9.762 -3.854 -2.322 1.00 90.56 97 GLU A N 1
ATOM 710 C CA . GLU A 1 97 ? 10.885 -3.554 -1.415 1.00 90.56 97 GLU A CA 1
ATOM 711 C C . GLU A 1 97 ? 11.794 -2.413 -1.906 1.00 90.56 97 GLU A C 1
ATOM 713 O O . GLU A 1 97 ? 12.613 -1.899 -1.150 1.00 90.56 97 GLU A O 1
ATOM 718 N N . SER A 1 98 ? 11.682 -2.032 -3.182 1.00 87.88 98 SER A N 1
ATOM 719 C CA . SER A 1 98 ? 12.462 -0.946 -3.793 1.00 87.88 98 SER A CA 1
ATOM 720 C C . SER A 1 98 ? 11.682 0.367 -3.896 1.00 87.88 98 SER A C 1
ATOM 722 O O . SER A 1 98 ? 12.236 1.373 -4.342 1.00 87.88 98 SER A O 1
ATOM 724 N N . ALA A 1 99 ? 10.394 0.362 -3.550 1.00 92.62 99 ALA A N 1
ATOM 725 C CA . ALA A 1 99 ? 9.542 1.538 -3.578 1.00 92.62 99 ALA A CA 1
ATOM 726 C C . ALA A 1 99 ? 9.634 2.304 -2.254 1.00 92.62 99 ALA A C 1
ATOM 728 O O . ALA A 1 99 ? 9.781 1.727 -1.182 1.00 92.62 99 ALA A O 1
ATOM 729 N N . GLU A 1 100 ? 9.483 3.621 -2.326 1.00 96.00 100 GLU A N 1
ATOM 730 C CA . GLU A 1 100 ? 9.231 4.449 -1.153 1.00 96.00 100 GLU A CA 1
ATOM 731 C C . GLU A 1 100 ? 7.720 4.601 -0.965 1.00 96.00 100 GLU A C 1
ATOM 733 O O . GLU A 1 100 ? 6.995 4.881 -1.921 1.00 96.00 100 GLU A O 1
ATOM 738 N N . CYS A 1 101 ? 7.229 4.459 0.263 1.00 97.25 101 CYS A N 1
ATOM 739 C CA . CYS A 1 101 ? 5.814 4.615 0.580 1.00 97.25 101 CYS A CA 1
ATOM 740 C C . CYS A 1 101 ? 5.598 5.549 1.764 1.00 97.25 101 CYS A C 1
ATOM 742 O O . CYS A 1 101 ? 6.389 5.590 2.705 1.00 97.25 101 CYS A O 1
ATOM 744 N N . ARG A 1 102 ? 4.511 6.325 1.714 1.00 97.62 102 ARG A N 1
ATOM 745 C CA . ARG A 1 102 ? 4.128 7.262 2.777 1.00 97.62 102 ARG A CA 1
ATOM 746 C C . ARG A 1 102 ? 2.618 7.354 2.907 1.00 97.62 102 ARG A C 1
ATOM 748 O O . ARG A 1 102 ? 1.912 7.493 1.906 1.00 97.62 102 ARG A O 1
ATOM 755 N N . ALA A 1 103 ? 2.122 7.354 4.139 1.00 97.19 103 ALA A N 1
ATOM 756 C CA . ALA A 1 103 ? 0.736 7.703 4.411 1.00 97.19 103 ALA A CA 1
ATOM 757 C C . ALA A 1 103 ? 0.544 9.220 4.359 1.00 97.19 103 ALA A C 1
ATOM 759 O O . ALA A 1 103 ? 1.372 9.977 4.859 1.00 97.19 103 ALA A O 1
ATOM 760 N N . THR A 1 104 ? -0.560 9.687 3.773 1.00 96.56 104 THR A N 1
ATOM 761 C CA . THR A 1 104 ? -0.879 11.124 3.805 1.00 96.56 104 THR A CA 1
ATOM 762 C C . THR A 1 104 ? -1.307 11.595 5.194 1.00 96.56 104 THR A C 1
ATOM 764 O O . THR A 1 104 ? -1.223 12.783 5.486 1.00 96.56 104 THR A O 1
ATOM 767 N N . ASP A 1 105 ? -1.812 10.681 6.025 1.00 96.50 105 ASP A N 1
ATOM 768 C CA . ASP A 1 105 ? -2.277 10.963 7.381 1.00 96.50 105 ASP A CA 1
ATOM 769 C C . ASP A 1 105 ? -2.012 9.763 8.303 1.00 96.50 105 ASP A C 1
ATOM 771 O O . ASP A 1 105 ? -2.810 8.826 8.381 1.00 96.50 105 ASP A O 1
ATOM 775 N N . GLU A 1 106 ? -0.890 9.808 9.020 1.00 96.25 106 GLU A N 1
ATOM 776 C CA . GLU A 1 106 ? -0.480 8.757 9.965 1.00 96.25 106 GLU A CA 1
ATOM 777 C C . GLU A 1 106 ? -1.397 8.644 11.192 1.00 96.25 106 GLU A C 1
ATOM 779 O O . GLU A 1 106 ? -1.351 7.648 11.909 1.00 96.25 106 GLU A O 1
ATOM 784 N N . HIS A 1 107 ? -2.283 9.622 11.424 1.00 95.06 107 HIS A N 1
ATOM 785 C CA . HIS A 1 107 ? -3.302 9.532 12.474 1.00 95.06 107 HIS A CA 1
ATOM 786 C C . HIS A 1 107 ? -4.504 8.669 12.068 1.00 95.06 107 HIS A C 1
ATOM 788 O O . HIS A 1 107 ? -5.427 8.525 12.874 1.00 95.06 107 HIS A O 1
ATOM 794 N N . VAL A 1 108 ? -4.518 8.167 10.827 1.00 96.81 108 VAL A N 1
ATOM 795 C CA . VAL A 1 108 ? -5.572 7.330 10.241 1.00 96.81 108 VAL A CA 1
ATOM 796 C C . VAL A 1 108 ? -5.034 5.961 9.838 1.00 96.81 108 VAL A C 1
ATOM 798 O O . VAL A 1 108 ? -5.696 4.962 10.094 1.00 96.81 108 VAL A O 1
ATOM 801 N N . ILE A 1 109 ? -3.882 5.903 9.167 1.00 97.31 109 ILE A N 1
ATOM 802 C CA . ILE A 1 109 ? -3.286 4.654 8.680 1.00 97.31 109 ILE A CA 1
ATOM 803 C C . ILE A 1 109 ? -1.774 4.787 8.585 1.00 97.31 109 ILE A C 1
ATOM 805 O O . ILE A 1 109 ? -1.264 5.859 8.259 1.00 97.31 109 ILE A O 1
ATOM 809 N N . LYS A 1 110 ? -1.065 3.683 8.802 1.00 97.62 110 LYS A N 1
ATOM 810 C CA . LYS A 1 110 ? 0.385 3.595 8.646 1.00 97.62 110 LYS A CA 1
ATOM 811 C C . LYS A 1 110 ? 0.748 2.602 7.553 1.00 97.62 110 LYS A C 1
ATOM 813 O O . LYS A 1 110 ? -0.045 1.736 7.180 1.00 97.62 110 LYS A O 1
ATOM 818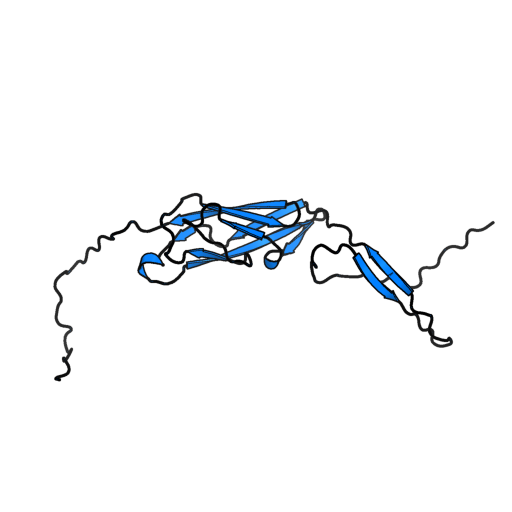 N N . VAL A 1 111 ? 1.961 2.736 7.040 1.00 97.50 111 VAL A N 1
ATOM 819 C CA . VAL A 1 111 ? 2.552 1.815 6.069 1.00 97.50 111 VAL A CA 1
ATOM 820 C C . VAL A 1 111 ? 3.880 1.312 6.621 1.00 97.50 111 VAL A C 1
ATOM 822 O O . VAL A 1 111 ? 4.589 2.050 7.300 1.00 97.50 111 VAL A O 1
ATOM 825 N N . SER A 1 112 ? 4.180 0.038 6.391 1.00 97.19 112 SER A N 1
ATOM 826 C CA . SER A 1 112 ? 5.458 -0.578 6.744 1.00 97.19 112 SER A CA 1
ATOM 827 C C . SER A 1 112 ? 6.624 0.110 6.032 1.00 97.19 112 SER A C 1
ATOM 829 O O . SER A 1 112 ? 6.482 0.505 4.877 1.00 97.19 112 SER A O 1
ATOM 831 N N . GLU A 1 113 ? 7.808 0.134 6.644 1.00 94.94 113 GLU A N 1
ATOM 832 C CA . GLU A 1 113 ? 9.020 0.687 6.012 1.00 94.94 113 GLU A CA 1
ATOM 833 C C . GLU A 1 113 ? 9.381 0.007 4.680 1.00 94.94 113 GLU A C 1
ATOM 835 O O . GLU A 1 113 ? 9.942 0.647 3.799 1.00 94.94 113 GLU A O 1
ATOM 840 N N . ARG A 1 114 ? 9.033 -1.278 4.517 1.00 95.12 114 ARG A N 1
ATOM 841 C CA . ARG A 1 114 ? 9.262 -2.064 3.290 1.00 95.12 114 ARG A CA 1
ATOM 842 C C . ARG A 1 114 ? 8.102 -2.023 2.295 1.00 95.12 114 ARG A C 1
ATOM 844 O O . ARG A 1 114 ? 8.137 -2.727 1.292 1.00 95.12 114 ARG A O 1
ATOM 851 N N . CYS A 1 115 ? 7.069 -1.231 2.583 1.00 96.81 115 CYS A N 1
ATOM 852 C CA . CYS A 1 115 ? 5.890 -1.061 1.731 1.00 96.81 115 CYS A CA 1
ATOM 853 C C . CYS A 1 115 ? 5.092 -2.344 1.419 1.00 96.81 115 CYS A C 1
ATOM 855 O O . CYS A 1 115 ? 4.272 -2.339 0.501 1.00 96.81 115 CYS A O 1
ATOM 857 N N . ASP A 1 116 ? 5.295 -3.415 2.190 1.00 96.19 116 ASP A N 1
ATOM 858 C CA . ASP A 1 116 ? 4.692 -4.738 2.017 1.00 96.19 116 ASP A CA 1
ATOM 859 C C . ASP A 1 116 ? 3.364 -4.910 2.769 1.00 96.19 116 ASP A C 1
ATOM 861 O O . ASP A 1 116 ? 2.587 -5.818 2.465 1.00 96.19 116 ASP A O 1
ATOM 865 N N . PHE A 1 117 ? 3.044 -4.027 3.718 1.00 97.12 117 PHE A N 1
ATOM 866 C CA . PHE A 1 117 ? 1.722 -3.971 4.338 1.00 97.12 117 PHE A CA 1
ATOM 867 C C . PHE A 1 117 ? 1.363 -2.580 4.865 1.00 97.12 117 PHE A C 1
ATOM 869 O O . PHE A 1 117 ? 2.199 -1.730 5.172 1.00 97.12 117 PHE A O 1
ATOM 876 N N . VAL A 1 118 ? 0.064 -2.355 5.013 1.00 97.38 118 VAL A N 1
ATOM 877 C CA . VAL A 1 118 ? -0.505 -1.177 5.674 1.00 97.38 118 VAL A CA 1
ATOM 878 C C . VAL A 1 118 ? -1.202 -1.624 6.937 1.00 97.38 118 VAL A C 1
ATOM 880 O O . VAL A 1 118 ? -1.722 -2.736 6.991 1.00 97.38 118 VAL A O 1
ATOM 883 N N . TYR A 1 119 ? -1.195 -0.799 7.972 1.00 97.31 119 TYR A N 1
ATOM 884 C CA . TYR A 1 119 ? -1.679 -1.236 9.271 1.00 97.31 119 TYR A CA 1
ATOM 885 C C . TYR A 1 119 ? -2.230 -0.100 10.122 1.00 97.31 119 TYR A C 1
ATOM 887 O O . TYR A 1 119 ? -2.003 1.084 9.866 1.00 97.31 119 TYR A O 1
ATOM 895 N N . VAL A 1 120 ? -2.955 -0.515 11.156 1.00 97.31 120 VAL A N 1
ATOM 896 C CA . VAL A 1 120 ? -3.328 0.299 12.311 1.00 97.31 120 VAL A CA 1
ATOM 897 C C . VAL A 1 120 ? -2.900 -0.432 13.575 1.00 97.31 120 VAL A C 1
ATOM 899 O O . VAL A 1 120 ? -3.028 -1.658 13.669 1.00 97.31 120 VAL A O 1
ATOM 902 N N . ASP A 1 121 ? -2.370 0.302 14.544 1.00 96.12 121 ASP A N 1
ATOM 903 C CA . ASP A 1 121 ? -1.849 -0.254 15.799 1.00 96.12 121 ASP A CA 1
ATOM 904 C C . ASP A 1 121 ? -2.596 0.240 17.046 1.00 96.12 121 ASP A C 1
ATOM 906 O O . ASP A 1 121 ? -2.295 -0.182 18.162 1.00 96.12 121 ASP A O 1
ATOM 910 N N . GLY A 1 122 ? -3.618 1.076 16.860 1.00 93.38 122 GLY A N 1
ATOM 911 C CA . GLY A 1 122 ? -4.456 1.610 17.930 1.00 93.38 122 GLY A CA 1
ATOM 912 C C . GLY A 1 122 ? -3.993 2.973 18.434 1.00 93.38 122 GLY A C 1
ATOM 913 O O . GLY A 1 122 ? -4.663 3.554 19.286 1.00 93.38 122 GLY A O 1
ATOM 914 N N . SER A 1 123 ? -2.890 3.506 17.903 1.00 94.19 123 SER A N 1
ATOM 915 C CA . SER A 1 123 ? -2.485 4.898 18.133 1.00 94.19 123 SER A CA 1
ATOM 916 C C . SER A 1 123 ? -3.207 5.899 17.219 1.00 94.19 123 SER A C 1
ATOM 918 O O . SER A 1 123 ? -3.136 7.108 17.445 1.00 94.19 123 SER A O 1
ATOM 920 N N . GLU A 1 124 ? -3.927 5.418 16.203 1.00 94.38 124 GLU A N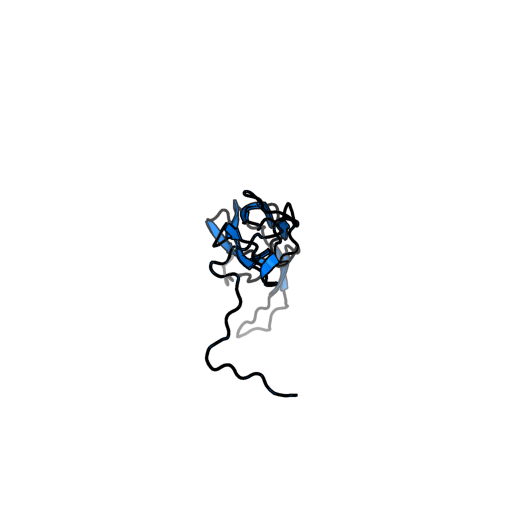 1
ATOM 921 C CA . GLU A 1 124 ? -4.702 6.249 15.283 1.00 94.38 124 GLU A CA 1
ATOM 922 C C . GLU A 1 124 ? -5.886 6.907 16.007 1.00 94.38 124 GLU A C 1
ATOM 924 O O . GLU A 1 124 ? -6.624 6.275 16.762 1.00 94.38 124 GLU A O 1
ATOM 929 N N . THR A 1 125 ? -6.104 8.199 15.759 1.00 90.25 125 THR A N 1
ATOM 930 C CA . THR A 1 125 ? -7.096 9.002 16.506 1.00 90.25 125 THR A CA 1
ATOM 931 C C . THR A 1 125 ? -8.460 9.065 15.826 1.00 90.25 125 THR A C 1
ATOM 933 O O . THR A 1 125 ? -9.447 9.469 16.444 1.00 90.25 125 THR A O 1
ATOM 936 N N . ARG A 1 126 ? -8.532 8.706 14.539 1.00 92.75 126 ARG A N 1
ATOM 937 C CA . ARG A 1 126 ? -9.744 8.801 13.719 1.00 92.75 126 ARG A CA 1
ATOM 938 C C . ARG A 1 126 ? -9.701 7.827 12.542 1.00 92.75 126 ARG A C 1
ATOM 940 O O . ARG A 1 126 ? -8.638 7.388 12.126 1.00 92.75 126 ARG A O 1
ATOM 947 N N . GLY A 1 127 ? -10.874 7.535 11.988 1.00 94.44 127 GLY A N 1
ATOM 948 C CA . GLY A 1 127 ? -11.010 6.843 10.706 1.00 94.44 127 GLY A CA 1
ATOM 949 C C . GLY A 1 127 ? -11.115 7.818 9.530 1.00 94.44 127 GLY A C 1
ATOM 950 O O . GLY A 1 127 ? -11.278 9.025 9.717 1.00 94.44 127 GLY A O 1
ATOM 951 N N . SER A 1 128 ? -11.077 7.286 8.311 1.00 96.69 128 SER A N 1
ATOM 952 C CA . SER A 1 128 ? -11.320 8.027 7.071 1.00 96.69 128 SER A CA 1
ATOM 953 C C . SER A 1 128 ? -11.876 7.094 6.004 1.00 96.69 128 SER A C 1
ATOM 955 O O . SER A 1 128 ? -11.280 6.060 5.728 1.00 96.69 128 SER A O 1
ATOM 957 N N . GLY A 1 129 ? -12.961 7.483 5.330 1.00 95.62 129 GLY A N 1
ATOM 958 C CA . GLY A 1 129 ? -13.481 6.737 4.173 1.00 95.62 129 GLY A CA 1
ATOM 959 C C . GLY A 1 129 ? -12.619 6.867 2.909 1.00 95.62 129 GLY A C 1
ATOM 960 O O . GLY A 1 129 ? -12.968 6.321 1.868 1.00 95.62 129 GLY A O 1
ATOM 961 N N . ARG A 1 130 ? -11.532 7.649 2.961 1.00 95.56 130 ARG A N 1
ATOM 962 C CA . ARG A 1 130 ? -10.591 7.829 1.852 1.00 95.56 130 ARG A CA 1
ATOM 963 C C . ARG A 1 130 ? -9.215 8.232 2.378 1.00 95.56 130 ARG A C 1
ATOM 965 O O . ARG A 1 130 ? -8.754 9.349 2.146 1.00 95.56 130 ARG A O 1
ATOM 972 N N . ALA A 1 131 ? -8.572 7.334 3.113 1.00 96.62 131 ALA A N 1
ATOM 973 C CA . ALA A 1 131 ? -7.153 7.459 3.418 1.00 96.62 131 ALA A CA 1
ATOM 974 C C . ALA A 1 131 ? -6.337 7.219 2.139 1.00 96.62 131 ALA A C 1
ATOM 976 O O . ALA A 1 131 ? -6.697 6.367 1.324 1.00 96.62 131 ALA A O 1
ATOM 977 N N . VAL A 1 132 ? -5.268 7.989 1.937 1.00 97.69 132 VAL A N 1
ATOM 978 C CA . VAL A 1 132 ? -4.404 7.881 0.758 1.00 97.69 132 VAL A CA 1
ATOM 979 C C . VAL A 1 132 ? -2.999 7.495 1.203 1.00 97.69 132 VAL A C 1
ATOM 981 O O . VAL A 1 132 ? -2.454 8.040 2.162 1.00 97.69 132 VAL A O 1
ATOM 984 N N . LEU A 1 133 ? -2.411 6.551 0.484 1.00 97.81 133 LEU A N 1
ATOM 985 C CA . LEU A 1 133 ? -1.027 6.132 0.628 1.00 97.81 133 LEU A CA 1
ATOM 986 C C . LEU A 1 133 ? -0.332 6.407 -0.701 1.00 97.81 133 LEU A C 1
ATOM 988 O O . LEU A 1 133 ? -0.823 5.993 -1.753 1.00 97.81 133 LEU A O 1
ATOM 992 N N . ASN A 1 134 ? 0.782 7.122 -0.655 1.00 98.06 134 ASN A N 1
ATOM 993 C CA . ASN A 1 134 ? 1.593 7.416 -1.825 1.00 98.06 134 ASN A CA 1
ATOM 994 C C . ASN A 1 134 ? 2.715 6.389 -1.921 1.00 98.06 134 ASN A C 1
ATOM 996 O O . ASN A 1 134 ? 3.390 6.133 -0.928 1.00 98.06 134 ASN A O 1
ATOM 1000 N N . PHE A 1 135 ? 2.923 5.862 -3.120 1.00 97.94 135 PHE A N 1
ATOM 1001 C CA . PHE A 1 135 ? 4.025 4.978 -3.467 1.00 97.94 135 PHE A CA 1
ATOM 1002 C C . PHE A 1 135 ? 4.819 5.634 -4.585 1.00 97.94 135 PHE A C 1
ATOM 1004 O O . PHE A 1 135 ? 4.235 6.119 -5.556 1.00 97.94 135 PHE A O 1
ATOM 1011 N N . THR A 1 136 ? 6.134 5.661 -4.453 1.00 94.81 136 THR A N 1
ATOM 1012 C CA . THR A 1 136 ? 7.053 6.263 -5.414 1.00 94.81 136 THR A CA 1
ATOM 1013 C C . THR A 1 136 ? 8.158 5.283 -5.746 1.00 94.81 136 THR A C 1
ATOM 1015 O O . THR A 1 136 ? 8.771 4.697 -4.859 1.00 94.81 136 THR A O 1
ATOM 1018 N N . TYR A 1 137 ? 8.418 5.112 -7.035 1.00 91.88 137 TYR A N 1
ATOM 1019 C CA . TYR A 1 137 ? 9.490 4.264 -7.532 1.00 91.88 137 TYR A CA 1
ATOM 1020 C C . TYR A 1 137 ? 10.097 4.925 -8.767 1.00 91.88 137 TYR A C 1
ATOM 1022 O O . TYR A 1 137 ? 9.400 5.201 -9.747 1.00 91.88 137 TYR A O 1
ATOM 1030 N N . SER A 1 138 ? 11.402 5.205 -8.716 1.00 86.75 138 SER A N 1
ATOM 1031 C CA . SER A 1 138 ? 12.084 6.028 -9.720 1.00 86.75 138 SER A CA 1
ATOM 1032 C C . SER A 1 138 ? 11.375 7.388 -9.902 1.00 86.75 138 SER A C 1
ATOM 1034 O O . SER A 1 138 ? 11.209 8.127 -8.935 1.00 86.75 138 SER A O 1
ATOM 1036 N N . TYR A 1 139 ? 10.945 7.733 -11.117 1.00 84.38 139 TYR A N 1
ATOM 1037 C CA . TYR A 1 139 ? 10.209 8.965 -11.435 1.00 84.38 139 TYR A CA 1
ATOM 1038 C C . TYR A 1 139 ? 8.679 8.810 -11.380 1.00 84.38 139 TYR A C 1
ATOM 1040 O O . TYR A 1 139 ? 7.949 9.763 -11.659 1.00 84.38 139 TYR A O 1
ATOM 1048 N N . LEU A 1 140 ? 8.178 7.613 -11.068 1.00 90.25 140 LEU A N 1
ATOM 1049 C CA . LEU A 1 140 ? 6.754 7.301 -11.078 1.00 90.25 140 LEU A CA 1
ATOM 1050 C C . LEU A 1 140 ? 6.167 7.361 -9.670 1.00 90.25 140 LEU A C 1
ATOM 1052 O O . LEU A 1 140 ? 6.819 7.019 -8.683 1.00 90.25 140 LEU A O 1
ATOM 1056 N N . SER A 1 141 ? 4.901 7.767 -9.595 1.00 94.00 141 SER A N 1
ATOM 1057 C CA . SER A 1 141 ? 4.122 7.752 -8.360 1.00 94.00 141 SER A CA 1
ATOM 1058 C C . SER A 1 141 ? 2.755 7.118 -8.585 1.00 94.00 141 SER A C 1
ATOM 1060 O O . SER A 1 141 ? 2.152 7.269 -9.649 1.00 94.00 141 SER A O 1
ATOM 1062 N N . ALA A 1 142 ? 2.265 6.416 -7.571 1.00 96.69 142 ALA A N 1
ATOM 1063 C CA . ALA A 1 142 ? 0.925 5.858 -7.519 1.00 96.69 142 ALA A CA 1
ATOM 1064 C C . ALA A 1 142 ? 0.296 6.104 -6.150 1.00 96.69 142 ALA A C 1
ATOM 1066 O O . ALA A 1 142 ? 0.979 6.317 -5.148 1.00 96.69 142 ALA A O 1
ATOM 1067 N N . GLN A 1 143 ? -1.034 6.065 -6.121 1.00 97.31 143 GLN A N 1
ATOM 1068 C CA . GLN A 1 143 ? -1.814 6.228 -4.904 1.00 97.31 143 GLN A CA 1
ATOM 1069 C C . GLN A 1 143 ? -2.676 5.002 -4.659 1.00 97.31 143 GLN A C 1
ATOM 1071 O O . GLN A 1 143 ? -3.431 4.592 -5.540 1.00 97.31 143 GLN A O 1
ATOM 1076 N N . LEU A 1 144 ? -2.629 4.485 -3.436 1.00 97.44 144 LEU A N 1
ATOM 1077 C CA . LEU A 1 144 ? -3.585 3.508 -2.936 1.00 97.44 144 LEU A CA 1
ATOM 1078 C C . LEU A 1 144 ? -4.588 4.222 -2.030 1.00 97.44 144 LEU A C 1
ATOM 1080 O O . LEU A 1 144 ? -4.207 5.016 -1.168 1.00 97.44 144 LEU A O 1
ATOM 1084 N N . ARG A 1 145 ? -5.879 3.951 -2.234 1.00 97.44 145 ARG A N 1
ATOM 1085 C CA . ARG A 1 145 ? -6.956 4.471 -1.385 1.00 97.44 145 ARG A CA 1
ATOM 1086 C C . ARG A 1 145 ? -7.487 3.363 -0.498 1.00 97.44 145 ARG A C 1
ATOM 1088 O O . ARG A 1 145 ? -7.819 2.296 -1.001 1.00 97.44 145 ARG A O 1
ATOM 1095 N N . VAL A 1 146 ? -7.596 3.651 0.792 1.00 96.88 146 VAL A N 1
ATOM 1096 C CA . VAL A 1 146 ? -8.063 2.708 1.810 1.00 96.88 146 VAL A CA 1
ATOM 1097 C C . VAL A 1 146 ? -9.118 3.392 2.676 1.00 96.88 146 VAL A C 1
ATOM 1099 O O . VAL A 1 146 ? -8.984 4.563 3.033 1.00 96.88 146 VAL A O 1
ATOM 1102 N N . SER A 1 147 ? -10.176 2.668 3.016 1.00 97.75 147 SER A N 1
ATOM 1103 C CA . SER A 1 147 ? -11.174 3.072 3.999 1.00 97.75 147 SER A CA 1
ATOM 1104 C C . SER A 1 147 ? -10.759 2.547 5.366 1.00 97.75 147 SER A C 1
ATOM 1106 O O . SER A 1 147 ? -10.675 1.338 5.566 1.00 97.75 147 SER A O 1
ATOM 1108 N N . VAL A 1 148 ? -10.521 3.444 6.318 1.00 97.25 148 VAL A N 1
ATOM 1109 C CA . VAL A 1 148 ? -10.217 3.077 7.702 1.00 97.25 148 VAL A CA 1
ATOM 1110 C C . VAL A 1 148 ? -11.389 3.397 8.606 1.00 97.25 148 VAL A C 1
ATOM 1112 O O . VAL A 1 148 ? -11.815 4.549 8.723 1.00 97.25 148 VAL A O 1
ATOM 1115 N N . TRP A 1 149 ? -11.870 2.376 9.298 1.00 95.81 149 TRP A N 1
ATOM 1116 C CA . TRP A 1 149 ? -12.950 2.467 10.263 1.00 95.81 149 TRP A CA 1
ATOM 11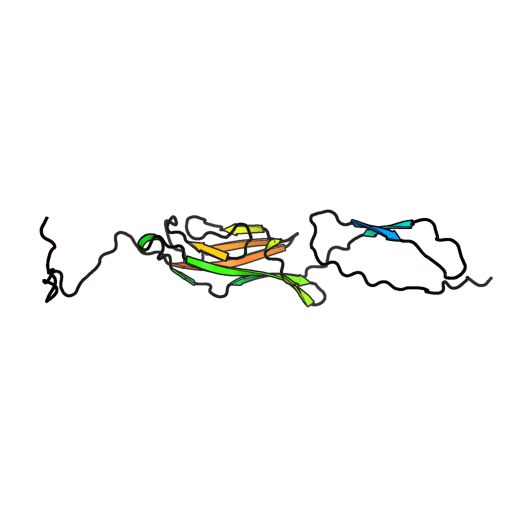17 C C . TRP A 1 149 ? -12.373 2.455 11.675 1.00 95.81 149 TRP A C 1
ATOM 1119 O O . TRP A 1 149 ? -11.669 1.524 12.054 1.00 95.81 149 TRP A O 1
ATOM 1129 N N . ALA A 1 150 ? -12.686 3.479 12.468 1.00 92.94 150 ALA A N 1
ATOM 1130 C CA . ALA A 1 150 ? -12.266 3.566 13.863 1.00 92.94 150 ALA A CA 1
ATOM 1131 C C . ALA A 1 150 ? -13.491 3.607 14.791 1.00 92.94 150 ALA A C 1
ATOM 1133 O O . ALA A 1 150 ? -14.455 4.327 14.495 1.00 92.94 150 ALA A O 1
ATOM 1134 N N . PRO A 1 151 ? -13.479 2.866 15.913 1.00 89.31 151 PRO A N 1
ATOM 1135 C CA . PRO A 1 151 ? -14.547 2.937 16.896 1.00 89.31 151 PRO A CA 1
ATOM 1136 C C . PRO A 1 151 ? -14.572 4.317 17.559 1.00 89.31 151 PRO A C 1
ATOM 1138 O O . PRO A 1 151 ? -13.535 4.904 17.866 1.00 89.31 151 PRO A O 1
ATOM 1141 N N . ARG A 1 152 ? -15.772 4.835 17.832 1.00 86.62 152 ARG A N 1
ATOM 1142 C CA . ARG A 1 152 ? -15.921 6.044 18.651 1.00 86.62 152 ARG A CA 1
ATOM 1143 C C . ARG A 1 152 ? -15.817 5.676 20.127 1.00 86.62 152 ARG A C 1
ATOM 1145 O O . ARG A 1 152 ? -16.617 4.882 20.615 1.00 86.62 152 ARG A O 1
ATOM 1152 N N . LEU A 1 153 ? -14.859 6.274 20.828 1.00 85.44 153 LEU A N 1
ATOM 1153 C CA . LEU A 1 153 ? -14.686 6.111 22.269 1.00 85.44 153 LEU A CA 1
ATOM 1154 C C . LEU A 1 153 ? -15.379 7.234 23.066 1.00 85.44 153 LEU A C 1
ATOM 1156 O O . LEU A 1 153 ? -15.440 8.366 22.581 1.00 85.44 153 LEU A O 1
ATOM 1160 N N . PRO A 1 154 ? -15.858 6.954 24.295 1.00 87.38 154 PRO A N 1
ATOM 1161 C CA . PRO A 1 154 ? -15.906 5.637 24.937 1.00 87.38 154 PRO A CA 1
ATOM 1162 C C . PRO A 1 154 ? -17.008 4.749 24.336 1.00 87.38 154 PRO A C 1
ATOM 1164 O O . PRO A 1 154 ? -18.084 5.230 23.978 1.00 87.38 154 PRO A O 1
ATOM 1167 N N . LEU A 1 155 ? -16.75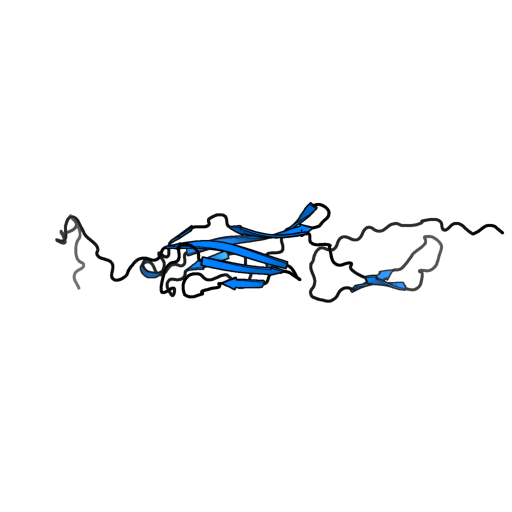6 3.440 24.248 1.00 82.19 155 LEU A N 1
ATOM 1168 C CA . LEU A 1 155 ? -17.775 2.487 23.808 1.00 82.19 155 LEU A CA 1
ATOM 1169 C C . LEU A 1 155 ? -18.895 2.366 24.845 1.00 82.19 155 LEU A C 1
ATOM 1171 O O . LEU A 1 155 ? -18.640 2.296 26.046 1.00 82.19 155 LEU A O 1
ATOM 1175 N N . ARG A 1 156 ? -20.141 2.270 24.375 1.00 82.00 156 ARG A N 1
ATOM 1176 C CA . ARG A 1 156 ? -21.289 1.886 25.205 1.00 82.00 156 ARG A CA 1
ATOM 1177 C C . ARG A 1 156 ? -21.590 0.413 24.967 1.00 82.00 156 ARG A C 1
ATOM 1179 O O . ARG A 1 156 ? -22.078 0.054 23.901 1.00 82.00 156 ARG A O 1
ATOM 1186 N N . ILE A 1 157 ? -21.282 -0.422 25.952 1.00 79.50 157 ILE A N 1
ATOM 1187 C CA . ILE A 1 157 ? -21.560 -1.860 25.910 1.00 79.50 157 ILE A CA 1
ATOM 1188 C C . ILE A 1 157 ? -22.915 -2.089 26.583 1.00 79.50 157 ILE A C 1
ATOM 1190 O O . ILE A 1 157 ? -23.124 -1.656 27.714 1.00 79.50 157 ILE A O 1
ATOM 1194 N N . GLN A 1 158 ? -23.839 -2.741 25.881 1.00 83.00 158 GLN A N 1
ATOM 1195 C CA . GLN A 1 158 ? -25.116 -3.189 26.436 1.00 83.00 158 GLN A CA 1
ATOM 1196 C C . GLN A 1 158 ? -25.064 -4.707 26.578 1.00 83.00 158 GLN A C 1
ATOM 1198 O O . GLN A 1 158 ? -24.766 -5.408 25.613 1.00 83.00 158 GLN A O 1
ATOM 1203 N N . VAL A 1 159 ? -25.330 -5.203 27.784 1.00 84.50 159 VAL A N 1
ATOM 1204 C CA . VAL A 1 159 ? -25.374 -6.636 28.089 1.00 84.50 159 VAL A CA 1
ATOM 1205 C C . VAL A 1 159 ? -26.809 -6.984 28.464 1.00 84.50 159 VAL A C 1
ATOM 1207 O O . VAL A 1 159 ? -27.476 -6.202 29.138 1.00 84.50 159 VAL A O 1
ATOM 1210 N N . SER A 1 160 ? -27.292 -8.134 27.995 1.00 84.69 160 SER A N 1
ATOM 1211 C CA . SER A 1 160 ? -28.655 -8.607 28.263 1.00 84.69 160 SER A CA 1
ATOM 1212 C C . SER A 1 160 ? -28.911 -8.882 29.745 1.00 84.69 160 SER A C 1
ATOM 1214 O O . SER A 1 160 ? -30.025 -8.675 30.211 1.00 84.69 160 SER A O 1
ATOM 1216 N N . ASP A 1 161 ? -27.883 -9.330 30.465 1.00 85.38 161 ASP A N 1
ATOM 1217 C CA . ASP A 1 161 ? -27.900 -9.540 31.909 1.00 85.38 161 ASP A CA 1
ATOM 1218 C C . ASP A 1 161 ? -26.717 -8.782 32.538 1.00 85.38 161 ASP A C 1
ATOM 1220 O O . ASP A 1 161 ? -25.565 -9.194 32.365 1.00 85.38 161 ASP A O 1
ATOM 1224 N N . PRO A 1 162 ? -26.959 -7.631 33.187 1.00 81.44 162 PRO A N 1
ATOM 1225 C CA . PRO A 1 162 ? -25.921 -6.896 33.897 1.00 81.44 162 PRO A CA 1
ATOM 1226 C C . PRO A 1 162 ? -25.612 -7.492 35.280 1.00 81.44 162 PRO A C 1
ATOM 1228 O O . PRO A 1 162 ? -24.659 -7.044 35.920 1.00 81.44 162 PRO A O 1
ATOM 1231 N N . GLU A 1 163 ? -26.394 -8.465 35.763 1.00 85.00 163 GLU A N 1
ATOM 1232 C CA . GLU A 1 163 ? -26.175 -9.093 37.061 1.00 85.00 163 GLU A CA 1
ATOM 1233 C C . GLU A 1 163 ? -25.220 -10.286 36.931 1.00 85.00 163 GLU A C 1
ATOM 1235 O O . GLU A 1 163 ? -25.430 -11.241 36.183 1.00 85.00 163 GLU A O 1
ATOM 1240 N N . LEU A 1 164 ? -24.117 -10.237 37.682 1.00 79.06 164 LEU A N 1
ATOM 1241 C CA . LEU A 1 164 ? -23.171 -11.346 37.730 1.00 79.06 164 LEU A CA 1
ATOM 1242 C C . LEU A 1 164 ? -23.781 -12.516 38.505 1.00 79.06 164 LEU A C 1
ATOM 1244 O O . LEU A 1 164 ? -23.925 -12.468 39.725 1.00 79.06 164 LEU A O 1
ATOM 1248 N N . ASN A 1 165 ? -24.070 -13.595 37.785 1.00 81.50 165 ASN A N 1
ATOM 1249 C CA . ASN A 1 165 ? -24.561 -14.840 38.356 1.00 81.50 165 ASN A CA 1
ATOM 1250 C C . ASN A 1 165 ? -23.412 -15.802 38.696 1.00 81.50 165 ASN A C 1
ATOM 1252 O O . ASN A 1 165 ? -22.410 -15.895 37.983 1.00 81.50 165 ASN A O 1
ATOM 1256 N N . GLN A 1 166 ? -23.559 -16.555 39.790 1.00 80.44 166 GLN A N 1
ATOM 1257 C CA . GLN A 1 166 ? -22.568 -17.556 40.183 1.00 80.44 166 GLN A CA 1
ATOM 1258 C C . GLN A 1 166 ? -22.471 -18.652 39.113 1.00 80.44 166 GLN A C 1
ATOM 1260 O O . GLN A 1 166 ? -23.463 -19.306 38.784 1.00 80.44 166 GLN A O 1
ATOM 1265 N N . ILE A 1 167 ? -21.258 -18.901 38.606 1.00 80.25 167 ILE A N 1
ATOM 1266 C CA . ILE A 1 167 ? -21.010 -20.031 37.707 1.00 80.25 167 ILE A CA 1
ATOM 1267 C C . ILE A 1 167 ? -21.264 -21.313 38.501 1.00 80.25 167 ILE A C 1
ATOM 1269 O O . ILE A 1 167 ? -20.567 -21.616 39.474 1.00 80.25 167 ILE A O 1
ATOM 1273 N N . LYS A 1 168 ? -22.287 -22.068 38.098 1.00 82.31 168 LYS A N 1
ATOM 1274 C CA . LYS A 1 168 ? -22.684 -23.309 38.766 1.00 82.31 168 LYS A CA 1
ATOM 1275 C C . LYS A 1 168 ? -21.483 -24.257 38.880 1.00 82.31 168 LYS A C 1
ATOM 1277 O O . LYS A 1 168 ? -20.929 -24.683 37.873 1.00 82.31 168 LYS A O 1
ATOM 1282 N N . GLY A 1 169 ? -21.105 -24.602 40.112 1.00 81.25 169 GLY A N 1
ATOM 1283 C CA . GLY A 1 169 ? -19.982 -25.505 40.398 1.00 81.25 169 GLY A CA 1
ATOM 1284 C C . GLY A 1 169 ? -18.617 -24.830 40.582 1.00 81.25 169 GLY A C 1
ATOM 1285 O O . GLY A 1 169 ? -17.655 -25.528 40.899 1.00 81.25 169 GLY A O 1
ATOM 1286 N N . TRP A 1 170 ? -18.516 -23.504 40.453 1.00 83.19 170 TRP A N 1
ATOM 1287 C CA . TRP A 1 170 ? -17.280 -22.769 40.731 1.00 83.19 170 TRP A CA 1
ATOM 1288 C C . TRP A 1 170 ? -17.013 -22.685 42.241 1.00 83.19 170 TRP A C 1
ATOM 1290 O O . TRP A 1 170 ? -17.815 -22.124 42.991 1.00 83.19 170 TRP A O 1
ATOM 1300 N N . ARG A 1 171 ? -15.886 -23.244 42.699 1.00 80.38 171 ARG A N 1
ATOM 1301 C CA . ARG A 1 171 ? -15.423 -23.144 44.093 1.00 80.38 171 ARG A CA 1
ATOM 1302 C C . ARG A 1 171 ? -14.313 -22.104 44.177 1.00 80.38 171 ARG A C 1
ATOM 1304 O O . ARG A 1 171 ? -13.325 -22.205 43.458 1.00 80.38 171 ARG A O 1
ATOM 1311 N N . VAL A 1 172 ? -14.471 -21.128 45.065 1.00 78.81 172 VAL A N 1
ATOM 1312 C CA . VAL A 1 172 ? -13.430 -20.133 45.347 1.00 78.81 172 VAL A CA 1
ATOM 1313 C C . VAL A 1 172 ? -12.344 -20.802 46.204 1.00 78.81 172 VAL A C 1
ATOM 1315 O O . VAL A 1 172 ? -12.696 -21.403 47.223 1.00 78.81 172 VAL A O 1
ATOM 1318 N N . PRO A 1 173 ? -11.055 -20.755 45.817 1.00 75.19 173 PRO A N 1
ATOM 1319 C CA . PRO A 1 173 ? -9.971 -21.243 46.664 1.00 75.19 173 PRO A CA 1
ATOM 1320 C C . PRO A 1 173 ? -9.942 -20.469 47.986 1.00 75.19 173 PRO A C 1
ATOM 1322 O O . PRO A 1 173 ? -10.006 -19.241 47.982 1.00 75.19 173 PRO A O 1
ATOM 1325 N N . LEU A 1 174 ? -9.862 -21.185 49.107 1.00 75.50 174 LEU A N 1
ATOM 1326 C CA . LEU A 1 174 ? -9.668 -20.580 50.424 1.00 75.50 174 LEU A CA 1
ATOM 1327 C C . LEU A 1 174 ? -8.184 -20.212 50.582 1.00 75.50 174 LEU A C 1
ATOM 1329 O O . LEU A 1 174 ? -7.324 -21.040 50.278 1.00 75.50 174 LEU A O 1
ATOM 1333 N N . SER A 1 175 ? -7.915 -18.975 51.011 1.00 65.25 175 SER A N 1
ATOM 1334 C CA . SER A 1 175 ? -6.587 -18.457 51.380 1.00 65.25 175 SER A CA 1
ATOM 1335 C C . SER A 1 175 ? -6.141 -18.941 52.751 1.00 65.25 175 SER A C 1
ATOM 1337 O O . SER A 1 175 ? -7.012 -18.916 53.653 1.00 65.25 175 SER A O 1
#

InterPro domains:
  IPR026307 Transmembrane protein 132 [PTHR13388] (6-174)
  IPR031437 Transmembrane protein family 132, fourth domain [PF16070] (56-153)
  IPR055421 Transmembrane protein TMEM132, cohesin-like domain [PF23039] (5-53)

Organism: Tetraodon nigroviridis (NCBI:txid99883)

Radius of gyration: 29.46 Å; chains: 1; bounding box: 76×37×103 Å

Foldseek 3Di:
DDDPDDDDDDDDDDDDPDPDPDDQKDKDWDKDDDPPDDIDDIDIDIDGHDDFQWPAKDKDWPAQEAEPCCLPVQDKDKTFIWMWIAGPVRDIDTCQQVKQKDWPDVLAKAADRSRGMIIDRNSRDAWDQWTWMWIDHDPHIDIDTHGYHYDDPPDDDDDPDPDDDDDPPDDDDDD

Secondary structure (DSSP, 8-state):
----PPPP------------SS--EEEEEE----TTSPPPPPEEEEEEPPPP-EEEEEEEES-SEEE--HHHHS--EEEEEEEEEEETTS-EEE-GGGSEEEES-TTT-EE-TTSSEEEE-S-----EEEEEEEEEETTEEEEEEEEEE-PPSSP----S--S----TTPPPPP-

Sequence (175 aa):
TGAAGYQQVLQVDLEMNALLGPQWSQEVTWQLEYPSQTVTPEVTTLIHLAQQHLGGIVALAMDTELLNTAVLTGRSVAVPVKVVAVAADGAVADVTESAECRATDEHVIKVSERCDFVYVDGSETRGSGRAVLNFTYSYLSAQLRVSVWAPRLPLRIQVSDPELNQIKGWRVPLS

=== Feature glossary ===
Key to the feature types in this record:

Secondary structure (8-state, DSSP). Secondary structure is the local, repeating backbone conformation. DSSP classifies it into eight states by reading the hydrogen-bond network: three helix types (H, G, I), two β types (E, B), two non-regular types (T, S), and unstructured coil (-).

Backbone torsions (φ/ψ). Backbone dihedral angles. Every residue except chain termini has a φ (preceding-C → N → Cα → C) and a ψ (N → Cα → C → next-N). They are reported in degrees following the IUPAC sign convention. Secondary structure is essentially a statement about which (φ, ψ) basin each residue occupies.

Predicted aligned error. Predicted Aligned Error (PAE) is an AlphaFold confidence matrix: entry (i, j) is the expected error in the position of residue j, in ångströms, when the 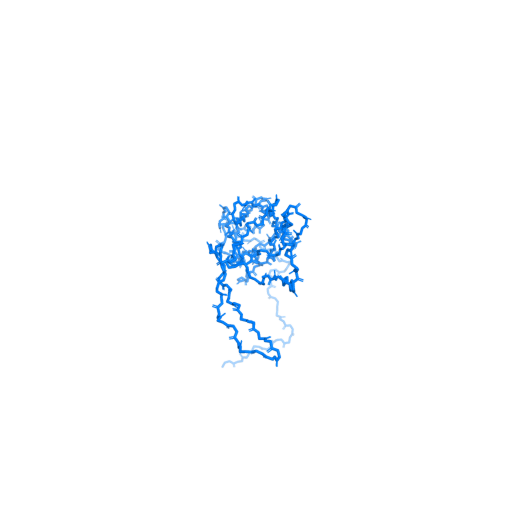prediction is superimposed on the true structure at residue i. Low PAE within a block of residues means that block is internally rigid and well-predicted; high PAE between two blocks means their relative placement is uncertain even if each block individually is confident.

B-factor. B-factor (Debye–Waller factor) reflects atomic displacement in the crystal lattice. It is an experimental observable (units Å²), not a prediction; low values mean the atom is pinned down, high values mean it moves or is heterogeneous across the crystal.

Secondary structure (3-state, P-SEA). Three-state secondary structure (P-SEA) collapses the eight DSSP classes into helix (a), strand (b), and coil (c). P-SEA assigns these from Cα geometry alone — distances and angles — without requiring backbone oxygens, so it works on any Cα trace.

Sequence. Primary structure: the covalent order of the twenty standard amino acids along the backbone. Two proteins with the same sequence will (almost always) fold to the same structure; two with 30% identity often share a fold but not the details.

pLDDT. pLDDT is the predicted lDDT-Cα score: AlphaFold's confidence that the local environment of each residue (all inter-atomic distances within 15 Å) is correctly placed. It is a per-residue number between 0 and 100, with higher meaning more reliable.

InterPro / GO / CATH / organism. Functional annotations link the protein to curated databases. InterPro entries identify conserved domains and families by matching the sequence against member-database signatures (Pfam, PROSITE, CDD, …). Gene Ontology (GO) terms describe molecular function, biological process, and cellular component in a controlled vocabulary. CATH places the structure in a hierarchical fold classification (Class/Architecture/Topology/Homologous-superfamily). The organism is the source species.

Contact-map, Ramachandran, and PAE plots. Three diagnostic plots accompany the record. The Cα contact map visualizes the tertiary structure as a 2D adjacency matrix (8 Å cutoff, sequence-local contacts suppressed). The Ramachandran plot shows the distribution of backbone (φ, ψ) torsions, with points in the α and β basins reflecting secondary structure content. The PAE plot shows AlphaFold's inter-residue confidence as a color matrix.

mmCIF coordinates. The mmCIF table is the protein's shape written out atom by atom. For each backbone N, Cα, C, and carbonyl O, it records an (x, y, z) coordinate triple in Å plus the residue type, chain letter, and residue number.

Radius of gyration, Cα contacts, bounding box. Three whole-structure scalars: the radius of gyration (RMS distance of Cα from centroid, in Å), the count of Cα–Cα contacts (pairs closer than 8 Å and separated by more than four residues in sequence — i.e. tertiary, not local, contacts), and the bounding-box dimensions. Together they distinguish compact globular folds from extended fibres or disordered chains.

Foldseek 3Di. The Foldseek 3Di string encodes local tertiary geometry as a 20-letter alphabet — one character per residue — derived from the relative positions of nearby Cα atoms. Unlike the amino-acid sequence, 3Di is a direct function of the 3D structure, so two proteins with the same fold have similar 3Di strings even at low sequence identity.

Rendered structure images. Six rendered views show the 3D structure from the faces of a cube — i.e. along ±x, ±y, ±z. Rendering representation is drawn randomly per protein from cartoon (secondary-structure ribbons), sticks (backbone bonds), or molecular surface; coloring is either N→C rainbow (blue at the N-terminus through red at the C-terminus) or one color per chain.

Nearest PDB structures. The Foldseek neighbor list gives the closest experimentally determined structures in the PDB, ranked by structural alignment. TM-score near 1 means near-identical fold; near 0.3 means only rough topology match. This is how one finds what a novel AlphaFold prediction most resembles in the solved-structure universe.

Solvent-accessible surface area. SASA measures how much of the protein is reachable by solvent. It is computed by rolling a water-sized probe over the atomic surface and summing the exposed area (Å²). Per-residue SASA distinguishes core (buried, low SASA) from surface (exposed, high SASA) residues; total SASA is a whole-molecule size measure.